Protein AF-A0A182X3I8-F1 (afdb_monomer_lite)

pLDDT: mean 73.26, std 18.37, range [34.41, 95.25]

Foldseek 3Di:
DPPPPVVVVVVVVVVVVVVVVVVVVVVPPPPDPDDDDDPDPPVPPVVVVVVVVVVVVVVVVVVVCVVDVPVPVVPPPPPPQDPVNVVVLVVVLVVVLVVQCVPVNPLAAADLVLLQVLLQQLLVDPPDDDPVVVLVVVLVVDDPVCSVRSVVSNVNSNPVSDNVSSVVNNVVRPNCPVVDDPPDD

Sequence (185 aa):
MKLLNVLPAAAYFFLFVLLSSSDFNERRTLVLAQEPLFELPVQLIGFPVIILSVRLANFAKKLAYSLNPKTYQSRSRRETLHPEELSRLAIDVAQAERKILHEFGPKACIEEEPCRIHAVNSARLDNYQPDWEDILKNYKSQTSGMKQWYLLSVFLGDYLRDVQFCKQLAKRLDCNRYQRPFLRD

Organism: Anopheles quadriannulatus (NCBI:txid34691)

Structure (mmCIF, N/CA/C/O backbone):
data_AF-A0A182X3I8-F1
#
_entry.id   AF-A0A182X3I8-F1
#
loop_
_atom_site.group_PDB
_atom_site.id
_atom_site.type_symbol
_atom_site.label_atom_id
_atom_site.label_alt_id
_atom_site.label_comp_id
_atom_site.label_asym_id
_atom_site.label_entity_id
_atom_site.label_seq_id
_atom_site.pdbx_PDB_ins_code
_atom_site.Cartn_x
_atom_site.Cartn_y
_atom_site.Cartn_z
_atom_site.occupancy
_atom_site.B_iso_or_equiv
_atom_site.auth_seq_id
_atom_site.auth_comp_id
_atom_site.auth_asym_id
_atom_site.auth_atom_id
_atom_site.pdbx_PDB_model_num
ATOM 1 N N . MET A 1 1 ? 43.942 48.082 -39.386 1.00 48.06 1 MET A N 1
ATOM 2 C CA . MET A 1 1 ? 43.031 47.248 -38.565 1.00 48.06 1 MET A CA 1
ATOM 3 C C . MET A 1 1 ? 41.649 47.112 -39.225 1.00 48.06 1 MET A C 1
ATOM 5 O O . MET A 1 1 ? 40.714 47.755 -38.775 1.00 48.06 1 MET A O 1
ATOM 9 N N . LYS A 1 2 ? 41.495 46.321 -40.303 1.00 48.91 2 LYS A N 1
ATOM 10 C CA . LYS A 1 2 ? 40.177 46.021 -40.927 1.00 48.91 2 LYS A CA 1
ATOM 11 C C . LYS A 1 2 ? 40.129 44.644 -41.629 1.00 48.91 2 LYS A C 1
ATOM 13 O O . LYS A 1 2 ? 39.432 44.485 -42.618 1.00 48.91 2 LYS A O 1
ATOM 18 N N . LEU A 1 3 ? 40.890 43.652 -41.155 1.00 49.91 3 LEU A N 1
ATOM 19 C CA . LEU A 1 3 ? 40.969 42.327 -41.806 1.00 49.91 3 LEU A CA 1
ATOM 20 C C . LEU A 1 3 ? 40.543 41.145 -40.919 1.00 49.91 3 LEU A C 1
ATOM 22 O O . LEU A 1 3 ? 40.365 40.054 -41.443 1.00 49.91 3 LEU A O 1
ATOM 26 N N . LEU A 1 4 ? 40.293 41.345 -39.617 1.00 51.78 4 LEU A N 1
ATOM 27 C CA . LEU A 1 4 ? 39.881 40.253 -38.715 1.00 51.78 4 LEU A CA 1
ATOM 28 C C . LEU A 1 4 ? 38.359 40.073 -38.540 1.00 51.78 4 LEU A C 1
ATOM 30 O O . LEU A 1 4 ? 37.941 39.036 -38.041 1.00 51.78 4 LEU A O 1
ATOM 34 N N . ASN A 1 5 ? 37.522 41.013 -38.998 1.00 53.03 5 ASN A N 1
ATOM 35 C CA . ASN A 1 5 ? 36.057 40.925 -38.835 1.00 53.03 5 ASN A CA 1
ATOM 36 C C . ASN A 1 5 ? 35.304 40.466 -40.099 1.00 53.03 5 ASN A C 1
ATOM 38 O O . ASN A 1 5 ? 34.085 40.329 -40.067 1.00 53.03 5 ASN A O 1
ATOM 42 N N . VAL A 1 6 ? 36.006 40.220 -41.211 1.00 55.66 6 VAL A N 1
ATOM 43 C CA . VAL A 1 6 ? 35.377 39.864 -42.500 1.00 55.66 6 VAL A CA 1
ATOM 44 C C . VAL A 1 6 ? 35.103 38.356 -42.610 1.00 55.66 6 VAL A C 1
ATOM 46 O O . VAL A 1 6 ? 34.124 37.957 -43.232 1.00 55.66 6 VAL A O 1
ATOM 49 N N . LEU A 1 7 ? 35.898 37.516 -41.937 1.00 54.88 7 LEU A N 1
ATOM 50 C CA . LEU A 1 7 ? 35.720 36.057 -41.891 1.00 54.88 7 LEU A CA 1
ATOM 51 C C . LEU A 1 7 ? 34.395 35.595 -41.251 1.00 54.88 7 LEU A C 1
ATOM 53 O O . LEU A 1 7 ? 33.698 34.798 -41.881 1.00 54.88 7 LEU A O 1
ATOM 57 N N . PRO A 1 8 ? 33.987 36.080 -40.059 1.00 59.91 8 PRO A N 1
ATOM 58 C CA . PRO A 1 8 ? 32.707 35.676 -39.483 1.00 59.91 8 PRO A CA 1
ATOM 59 C C . PRO A 1 8 ? 31.533 36.257 -40.275 1.00 59.91 8 PRO A C 1
ATOM 61 O O . PRO A 1 8 ? 30.554 35.557 -40.501 1.00 59.91 8 PRO A O 1
ATOM 64 N N . ALA A 1 9 ? 31.636 37.496 -40.766 1.00 60.00 9 ALA A N 1
ATOM 65 C CA . ALA A 1 9 ? 30.573 38.128 -41.545 1.00 60.00 9 ALA A CA 1
ATOM 66 C C . ALA A 1 9 ? 30.314 37.403 -42.876 1.00 60.00 9 ALA A C 1
ATOM 68 O O . ALA A 1 9 ? 29.160 37.186 -43.230 1.00 60.00 9 ALA A O 1
ATOM 69 N N . ALA A 1 10 ? 31.366 36.962 -43.575 1.00 63.31 10 ALA A N 1
ATOM 70 C CA . ALA A 1 10 ? 31.230 36.153 -44.783 1.00 63.31 10 ALA A CA 1
ATOM 71 C C . ALA A 1 10 ? 30.622 34.773 -44.483 1.00 63.31 10 ALA A C 1
ATOM 73 O O . ALA A 1 10 ? 29.763 34.319 -45.230 1.00 63.31 10 ALA A O 1
ATOM 74 N N . ALA A 1 11 ? 30.996 34.133 -43.369 1.00 66.50 11 ALA A N 1
ATOM 75 C CA . ALA A 1 11 ? 30.415 32.854 -42.955 1.00 66.50 11 ALA A CA 1
ATOM 76 C C . ALA A 1 11 ? 28.928 32.977 -42.578 1.00 66.50 11 ALA A C 1
ATOM 78 O O . ALA A 1 11 ? 28.126 32.137 -42.980 1.00 66.50 11 ALA A O 1
ATOM 79 N N . TYR A 1 12 ? 28.541 34.047 -41.876 1.00 71.00 12 TYR A N 1
ATOM 80 C CA . TYR A 1 12 ? 27.136 34.347 -41.594 1.00 71.00 12 TYR A CA 1
ATOM 81 C C . TYR A 1 12 ? 26.363 34.698 -42.863 1.00 71.00 12 TYR A C 1
ATOM 83 O O . TYR A 1 12 ? 25.229 34.261 -43.003 1.00 71.00 12 TYR A O 1
ATOM 91 N N . PHE A 1 13 ? 26.967 35.414 -43.814 1.00 70.56 13 PHE A N 1
ATOM 92 C CA . PHE A 1 13 ? 26.338 35.715 -45.101 1.00 70.56 13 PHE A CA 1
ATOM 93 C C . PHE A 1 13 ? 26.144 34.447 -45.944 1.00 70.56 13 PHE A C 1
ATOM 95 O O . PHE A 1 13 ? 25.077 34.251 -46.512 1.00 70.56 13 PHE A O 1
ATOM 102 N N . PHE A 1 14 ? 27.119 33.532 -45.954 1.00 67.00 14 PHE A N 1
ATOM 103 C CA . PHE A 1 14 ? 26.988 32.222 -46.597 1.00 67.00 14 PHE A CA 1
ATOM 104 C C . PHE A 1 14 ? 25.930 31.345 -45.920 1.00 67.00 14 PHE A C 1
ATOM 106 O O . PHE A 1 14 ? 25.116 30.748 -46.616 1.00 67.00 14 PHE A O 1
ATOM 113 N N . LEU A 1 15 ? 25.878 31.301 -44.585 1.00 67.19 15 LEU A N 1
ATOM 114 C CA . LEU A 1 15 ? 24.818 30.599 -43.852 1.00 67.19 15 LEU A CA 1
ATOM 115 C C . LEU A 1 15 ? 23.443 31.217 -44.108 1.00 67.19 15 LEU A C 1
ATOM 117 O O . LEU A 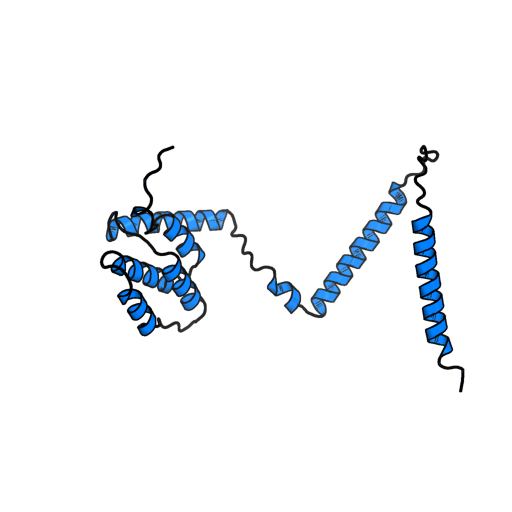1 15 ? 22.477 30.485 -44.282 1.00 67.19 15 LEU A O 1
ATOM 121 N N . PHE A 1 16 ? 23.351 32.544 -44.190 1.00 68.12 16 PHE A N 1
ATOM 122 C CA . PHE A 1 16 ? 22.103 33.240 -44.482 1.00 68.12 16 PHE A CA 1
ATOM 123 C C . PHE A 1 16 ? 21.652 33.005 -45.927 1.00 68.12 16 PHE A C 1
ATOM 125 O O . PHE A 1 16 ? 20.468 32.792 -46.153 1.00 68.12 16 PHE A O 1
ATOM 132 N N . VAL A 1 17 ? 22.568 32.958 -46.901 1.00 68.75 17 VAL A N 1
ATOM 133 C CA . VAL A 1 17 ? 22.282 32.601 -48.307 1.00 68.75 17 VAL A CA 1
ATOM 134 C C . VAL A 1 17 ? 21.893 31.123 -48.450 1.00 68.75 17 VAL A C 1
ATOM 136 O O . VAL A 1 17 ? 20.985 30.793 -49.212 1.00 68.75 17 VAL A O 1
ATOM 139 N N . LEU A 1 18 ? 22.515 30.220 -47.687 1.00 61.53 18 LEU A N 1
ATOM 140 C CA . LEU A 1 18 ? 22.146 28.800 -47.659 1.00 61.53 18 LEU A CA 1
ATOM 141 C C . LEU A 1 18 ? 20.783 28.569 -46.985 1.00 61.53 18 LEU A C 1
ATOM 143 O O . LEU A 1 18 ? 19.990 27.781 -47.487 1.00 61.53 18 LEU A O 1
ATOM 147 N N . LEU A 1 19 ? 20.469 29.302 -45.913 1.00 59.06 19 LEU A N 1
ATOM 148 C CA . LEU A 1 19 ? 19.167 29.232 -45.239 1.00 59.06 19 LEU A CA 1
ATOM 149 C C . LEU A 1 19 ? 18.048 29.897 -46.061 1.00 59.06 19 LEU A C 1
ATOM 151 O O . LEU A 1 19 ? 16.953 29.352 -46.175 1.00 59.06 19 LEU A O 1
ATOM 155 N N . SER A 1 20 ? 18.330 31.025 -46.719 1.00 56.94 20 SER A N 1
ATOM 156 C CA . SER A 1 20 ? 17.356 31.697 -47.593 1.00 56.94 20 SER A CA 1
ATOM 157 C C . SER A 1 20 ? 17.136 30.979 -48.928 1.00 56.94 20 SER A C 1
ATOM 159 O O . SER A 1 20 ? 16.057 31.104 -49.502 1.00 56.94 20 SER A O 1
ATOM 161 N N . SER A 1 21 ? 18.089 30.169 -49.407 1.00 55.81 21 SER A N 1
ATOM 162 C CA . SER A 1 21 ? 17.865 29.279 -50.558 1.00 55.81 21 SER A CA 1
ATOM 163 C C . SER A 1 21 ? 17.067 28.020 -50.200 1.00 55.81 21 SER A C 1
ATOM 165 O O . SER A 1 21 ? 16.281 27.569 -51.035 1.00 55.81 21 SER A O 1
ATOM 167 N N . SER A 1 22 ? 17.164 27.502 -48.966 1.00 54.84 22 SER A N 1
ATOM 168 C CA . SER A 1 22 ? 16.236 26.466 -48.481 1.00 54.84 22 SER A CA 1
ATOM 169 C C . SER A 1 22 ? 14.808 26.994 -48.305 1.00 54.84 22 SER A C 1
ATOM 171 O O . SER A 1 22 ? 13.873 26.344 -48.766 1.00 54.84 22 SER A O 1
ATOM 173 N N . ASP A 1 23 ? 14.633 28.207 -47.769 1.00 50.41 23 ASP A N 1
ATOM 174 C CA . ASP A 1 23 ? 13.311 28.847 -47.637 1.00 50.41 23 ASP A CA 1
ATOM 175 C C . ASP A 1 23 ? 12.692 29.226 -48.999 1.00 50.41 23 ASP A C 1
ATOM 177 O O . ASP A 1 23 ? 11.472 29.163 -49.189 1.00 50.41 23 ASP A O 1
ATOM 181 N N . PHE A 1 24 ? 13.516 29.585 -49.994 1.00 44.44 24 PHE A N 1
ATOM 182 C CA . PHE A 1 24 ? 13.035 29.868 -51.352 1.00 44.44 24 PHE A CA 1
ATOM 183 C C . PHE A 1 24 ? 12.577 28.601 -52.094 1.00 44.44 24 PHE A C 1
ATOM 185 O O . PHE A 1 24 ? 11.698 28.678 -52.955 1.00 44.44 24 PHE A O 1
ATOM 192 N N . ASN A 1 25 ? 13.129 27.435 -51.743 1.00 47.22 25 ASN A N 1
ATOM 193 C CA . ASN A 1 25 ? 12.665 26.150 -52.264 1.00 47.22 25 ASN A CA 1
ATOM 194 C C . ASN A 1 25 ? 11.334 25.723 -51.615 1.00 47.22 25 ASN A C 1
ATOM 196 O O . ASN A 1 25 ? 10.477 25.148 -52.282 1.00 47.22 25 ASN A O 1
ATOM 200 N N . GLU A 1 26 ? 11.114 26.075 -50.344 1.00 47.50 26 GLU A N 1
ATOM 201 C CA . GLU A 1 26 ? 9.889 25.732 -49.611 1.00 47.50 26 GLU A CA 1
ATOM 202 C C . GLU A 1 26 ? 8.682 26.595 -50.040 1.00 47.50 26 GLU A C 1
ATOM 204 O O . GLU A 1 26 ? 7.565 26.086 -50.146 1.00 47.50 26 GLU A O 1
ATOM 209 N N . ARG A 1 27 ? 8.892 27.862 -50.446 1.00 42.84 27 ARG A N 1
ATOM 210 C CA . ARG A 1 27 ? 7.827 28.732 -51.006 1.00 42.84 27 ARG A CA 1
ATOM 211 C C . ARG A 1 27 ? 7.426 28.456 -52.460 1.00 42.84 27 ARG A C 1
ATOM 213 O O . ARG A 1 27 ? 6.452 29.046 -52.925 1.00 42.84 27 ARG A O 1
ATOM 220 N N . ARG A 1 28 ? 8.115 27.564 -53.184 1.00 40.25 28 ARG A N 1
ATOM 221 C CA . ARG A 1 28 ? 7.672 27.069 -54.506 1.00 40.25 28 ARG A CA 1
ATOM 222 C C . ARG A 1 28 ? 6.807 25.811 -54.435 1.00 40.25 28 ARG A C 1
ATOM 224 O O . ARG A 1 28 ? 6.518 25.218 -55.468 1.00 40.25 28 ARG A O 1
ATOM 231 N N . THR A 1 29 ? 6.301 25.452 -53.261 1.00 43.59 29 THR A N 1
ATOM 232 C CA . THR A 1 29 ? 5.159 24.536 -53.148 1.00 43.59 29 THR A CA 1
ATOM 233 C C . THR A 1 29 ? 3.852 25.295 -53.404 1.00 43.59 29 THR A C 1
ATOM 235 O O . THR A 1 29 ? 2.940 25.344 -52.583 1.00 43.59 29 THR A O 1
ATOM 238 N N . LEU A 1 30 ? 3.748 25.919 -54.585 1.00 35.41 30 LEU A N 1
ATOM 239 C CA . LEU A 1 30 ? 2.431 26.179 -55.149 1.00 35.41 30 LEU A CA 1
ATOM 240 C C . LEU A 1 30 ? 1.765 24.818 -55.318 1.00 35.41 30 LEU A C 1
ATOM 242 O O . LEU A 1 30 ? 2.360 23.899 -55.880 1.00 35.41 30 LEU A O 1
ATOM 246 N N . VAL A 1 31 ? 0.546 24.709 -54.797 1.00 43.62 31 VAL A N 1
ATOM 247 C CA . VAL A 1 31 ? -0.384 23.610 -55.045 1.00 43.62 31 VAL A CA 1
ATOM 248 C C . VAL A 1 31 ? -0.588 23.520 -56.555 1.00 43.62 31 VAL A C 1
ATOM 250 O O . VAL A 1 31 ? -1.462 24.164 -57.126 1.00 43.62 31 VAL A O 1
ATOM 253 N N . LEU A 1 32 ? 0.277 22.767 -57.216 1.00 36.12 32 LEU A N 1
ATOM 254 C CA . LEU A 1 32 ? 0.116 22.348 -58.588 1.00 36.12 32 LEU A CA 1
ATOM 255 C C . LEU A 1 32 ? -0.215 20.871 -58.472 1.00 36.12 32 LEU A C 1
ATOM 257 O O . LEU A 1 32 ? 0.615 20.061 -58.060 1.00 36.12 32 LEU A O 1
ATOM 261 N N . ALA A 1 33 ? -1.480 20.556 -58.736 1.00 42.66 33 ALA A N 1
ATOM 262 C CA . ALA A 1 33 ? -1.914 19.205 -59.028 1.00 42.66 33 ALA A CA 1
ATOM 263 C C . ALA A 1 33 ? -1.093 18.726 -60.233 1.00 42.66 33 ALA A C 1
ATOM 265 O O . ALA A 1 33 ? -1.442 18.979 -61.382 1.00 42.66 33 ALA A O 1
ATOM 266 N N . GLN A 1 34 ? 0.072 18.149 -59.956 1.00 34.53 34 GLN A N 1
ATOM 267 C CA . GLN A 1 34 ? 0.974 17.629 -60.961 1.00 34.53 34 GLN A CA 1
ATOM 268 C C . GLN A 1 34 ? 0.600 16.164 -61.154 1.00 34.53 34 GLN A C 1
ATOM 270 O O . GLN A 1 34 ? 0.931 15.309 -60.332 1.00 34.53 34 GLN A O 1
ATOM 275 N N . GLU A 1 35 ? -0.136 15.890 -62.229 1.00 34.41 35 GLU A N 1
ATOM 276 C CA . GLU A 1 35 ? -0.253 14.542 -62.774 1.00 34.41 35 GLU A CA 1
ATOM 277 C C . GLU A 1 35 ? 1.158 13.938 -62.925 1.00 34.41 35 GLU A C 1
ATOM 279 O O . GLU A 1 35 ? 2.078 14.632 -63.381 1.00 34.41 35 GLU A O 1
ATOM 284 N N . PRO A 1 36 ? 1.375 12.677 -62.510 1.00 39.91 36 PRO A N 1
ATOM 285 C CA . PRO A 1 36 ? 2.706 12.093 -62.432 1.00 39.91 36 PRO A CA 1
ATOM 286 C C . PRO A 1 36 ? 3.205 11.687 -63.825 1.00 39.91 36 PRO A C 1
ATOM 288 O O . PRO A 1 36 ? 3.162 10.526 -64.219 1.00 39.91 36 PRO A O 1
ATOM 291 N N . LEU A 1 37 ? 3.728 12.655 -64.570 1.00 45.53 37 LEU A N 1
ATOM 292 C CA . LEU A 1 37 ? 4.651 12.437 -65.680 1.00 45.53 37 LEU A CA 1
ATOM 293 C C . LEU A 1 37 ? 6.042 12.277 -65.069 1.00 45.53 37 LEU A C 1
ATOM 295 O O . LEU A 1 37 ? 6.658 13.291 -64.789 1.00 45.53 37 LEU A O 1
ATOM 299 N N . PHE A 1 38 ? 6.470 11.051 -64.754 1.00 42.03 38 PHE A N 1
ATOM 300 C CA . PHE A 1 38 ? 7.865 10.558 -64.736 1.00 42.03 38 PHE A CA 1
ATOM 301 C C . PHE A 1 38 ? 7.971 9.305 -63.844 1.00 42.03 38 PHE A C 1
ATOM 303 O O . PHE A 1 38 ? 8.118 9.381 -62.625 1.00 42.03 38 PHE A O 1
ATOM 310 N N . GLU A 1 39 ? 7.948 8.132 -64.479 1.00 51.16 39 GLU A N 1
ATOM 311 C CA . GLU A 1 39 ? 8.388 6.850 -63.919 1.00 51.16 39 GLU A CA 1
ATOM 312 C C . GLU A 1 39 ? 9.921 6.826 -63.769 1.00 51.16 39 GLU A C 1
ATOM 314 O O . GLU A 1 39 ? 10.639 6.211 -64.556 1.00 51.16 39 GLU A O 1
ATOM 319 N N . LEU A 1 40 ? 10.450 7.489 -62.740 1.00 55.69 40 LEU A N 1
ATOM 320 C CA . LEU A 1 40 ? 11.773 7.169 -62.197 1.00 55.69 40 LEU A CA 1
ATOM 321 C C . LEU A 1 40 ? 11.603 6.770 -60.726 1.00 55.69 40 LEU A C 1
ATOM 323 O O . LEU A 1 40 ? 10.930 7.483 -59.979 1.00 55.69 40 LEU A O 1
ATOM 327 N N . PRO A 1 41 ? 12.174 5.639 -60.274 1.00 50.47 41 PRO A N 1
ATOM 328 C CA . PRO A 1 41 ? 11.815 5.051 -58.994 1.00 50.47 41 PRO A CA 1
ATOM 329 C C . PRO A 1 41 ? 12.371 5.896 -57.842 1.00 50.47 41 PRO A C 1
ATOM 331 O O . PRO A 1 41 ? 13.509 5.743 -57.401 1.00 50.47 41 PRO A O 1
ATOM 334 N N . VAL A 1 42 ? 11.509 6.746 -57.290 1.00 53.38 42 VAL A N 1
ATOM 335 C CA . VAL A 1 42 ? 11.675 7.534 -56.053 1.00 53.38 42 VAL A CA 1
ATOM 336 C C . VAL A 1 42 ? 12.052 6.697 -54.813 1.00 53.38 42 VAL A C 1
ATOM 338 O O . VAL A 1 42 ? 12.391 7.246 -53.767 1.00 53.38 42 VAL A O 1
ATOM 341 N N . GLN A 1 43 ? 12.083 5.367 -54.923 1.00 50.94 43 GLN A N 1
ATOM 342 C CA . GLN A 1 43 ? 12.581 4.454 -53.891 1.00 50.94 43 GLN A CA 1
ATOM 343 C C . GLN A 1 43 ? 14.116 4.407 -53.772 1.00 50.94 43 GLN A C 1
ATOM 345 O O . GLN A 1 43 ? 14.616 4.049 -52.706 1.00 50.94 43 GLN A O 1
ATOM 350 N N . LEU A 1 44 ? 14.880 4.780 -54.808 1.00 59.31 44 LEU A N 1
ATOM 351 C CA . LEU A 1 44 ? 16.335 4.554 -54.816 1.00 59.31 44 LEU A CA 1
ATOM 352 C C . LEU A 1 44 ? 17.140 5.603 -54.025 1.00 59.31 44 LEU A C 1
ATOM 354 O O . LEU A 1 44 ? 18.214 5.297 -53.515 1.00 59.31 44 LEU A O 1
ATOM 358 N N . ILE A 1 45 ? 16.617 6.826 -53.888 1.00 59.81 45 ILE A N 1
ATOM 359 C CA . ILE A 1 45 ? 17.298 7.944 -53.201 1.00 59.81 45 ILE A CA 1
ATOM 360 C C . ILE A 1 45 ? 16.680 8.232 -51.823 1.00 59.81 45 ILE A C 1
ATOM 362 O O . ILE A 1 45 ? 17.380 8.678 -50.915 1.00 59.81 45 ILE A O 1
ATOM 366 N N . GLY A 1 46 ? 15.401 7.903 -51.608 1.00 65.50 46 GLY A N 1
ATOM 367 C CA . GLY A 1 46 ? 14.752 8.081 -50.305 1.00 65.50 46 GLY A CA 1
ATOM 368 C C . GLY A 1 46 ? 15.354 7.189 -49.215 1.00 65.50 46 GLY A C 1
ATOM 369 O O . GLY A 1 46 ? 15.643 7.652 -48.112 1.00 65.50 46 GLY A O 1
ATOM 370 N N . PHE A 1 47 ? 15.616 5.917 -49.530 1.00 70.31 47 PHE A N 1
ATOM 371 C CA . PHE A 1 47 ? 16.114 4.946 -48.552 1.00 70.31 47 PHE A CA 1
ATOM 372 C C . PHE A 1 47 ? 17.529 5.279 -48.028 1.00 70.31 47 PHE A C 1
ATOM 374 O O . PHE A 1 47 ? 17.717 5.290 -46.808 1.00 70.31 47 PHE A O 1
ATOM 381 N N . PRO A 1 48 ? 18.512 5.652 -48.876 1.00 74.81 48 PRO A N 1
ATOM 382 C CA . PRO A 1 48 ? 19.827 6.095 -48.407 1.00 74.81 48 PRO A CA 1
ATOM 383 C C . PRO A 1 48 ? 19.776 7.353 -47.530 1.00 74.81 48 PRO A C 1
ATOM 385 O O . PRO A 1 48 ? 20.465 7.415 -46.511 1.00 74.81 48 PRO A O 1
ATOM 388 N N . VAL A 1 49 ? 18.937 8.334 -47.880 1.00 76.94 49 VAL A N 1
ATOM 389 C CA . VAL A 1 49 ? 18.805 9.594 -47.127 1.00 76.94 49 VAL A CA 1
ATOM 390 C C . VAL A 1 49 ? 18.168 9.362 -45.756 1.00 76.94 49 VAL A C 1
ATOM 392 O O . VAL A 1 49 ? 18.638 9.909 -44.753 1.00 76.94 49 VAL A O 1
ATOM 395 N N . ILE A 1 50 ? 17.150 8.500 -45.678 1.00 79.62 50 ILE A N 1
ATOM 396 C CA . ILE A 1 50 ? 16.524 8.114 -44.409 1.00 79.62 50 ILE A CA 1
ATOM 397 C C . ILE A 1 50 ? 17.527 7.343 -43.539 1.00 79.62 50 ILE A C 1
ATOM 399 O O . ILE A 1 50 ? 17.683 7.668 -42.363 1.00 79.62 50 ILE A O 1
ATOM 403 N N . ILE A 1 51 ? 18.268 6.378 -44.100 1.00 78.69 51 ILE A N 1
ATOM 404 C CA . ILE A 1 51 ? 19.292 5.622 -43.356 1.00 78.69 51 ILE A CA 1
ATOM 405 C C . ILE A 1 51 ? 20.373 6.553 -42.801 1.00 78.69 51 ILE A C 1
ATOM 407 O O . ILE A 1 51 ? 20.752 6.423 -41.633 1.00 78.69 51 ILE A O 1
ATOM 411 N N . LEU A 1 52 ? 20.872 7.489 -43.614 1.00 78.00 52 LEU A N 1
ATOM 412 C CA . LEU A 1 52 ? 21.909 8.433 -43.200 1.00 78.00 52 LEU A CA 1
ATOM 413 C C . LEU A 1 52 ? 21.406 9.333 -42.062 1.00 78.00 52 LEU A C 1
ATOM 415 O O . LEU A 1 52 ? 22.081 9.474 -41.040 1.00 78.00 52 LEU A O 1
ATOM 419 N N . SER A 1 53 ? 20.182 9.847 -42.195 1.00 79.00 53 SER A N 1
ATOM 420 C CA . SER A 1 53 ? 19.510 10.659 -41.174 1.00 79.00 53 SER A CA 1
ATOM 421 C C . SER A 1 53 ? 19.317 9.893 -39.861 1.00 79.00 53 SER A C 1
ATOM 423 O O . SER A 1 53 ? 19.665 10.388 -38.788 1.00 79.00 53 SER A O 1
ATOM 425 N N . VAL A 1 54 ? 18.835 8.648 -39.924 1.00 82.19 54 VAL A N 1
ATOM 426 C CA . VAL A 1 54 ? 18.630 7.796 -38.741 1.00 82.19 54 VAL A CA 1
ATOM 427 C C . VAL A 1 54 ? 19.961 7.464 -38.057 1.00 82.19 54 VAL A C 1
ATOM 429 O O . VAL A 1 54 ? 20.040 7.469 -36.825 1.00 82.19 54 VAL A O 1
ATOM 432 N N . ARG A 1 55 ? 21.035 7.220 -38.820 1.00 80.62 55 ARG A N 1
ATOM 433 C CA . ARG A 1 55 ? 22.376 6.964 -38.263 1.00 80.62 55 ARG A CA 1
ATOM 434 C C . ARG A 1 55 ? 22.954 8.189 -37.559 1.00 80.62 55 ARG A C 1
ATOM 436 O O . ARG A 1 55 ? 23.468 8.043 -36.451 1.00 80.62 55 ARG A O 1
ATOM 443 N N . LEU A 1 56 ? 22.819 9.376 -38.147 1.00 80.50 56 LEU A N 1
ATOM 444 C CA . LEU A 1 56 ? 23.258 10.632 -37.532 1.00 80.50 56 LEU A CA 1
ATOM 445 C C . LEU A 1 56 ? 22.464 10.949 -36.256 1.00 80.50 56 LEU A C 1
ATOM 447 O O . LEU A 1 56 ? 23.060 11.276 -35.231 1.00 80.50 56 LEU A O 1
ATOM 451 N N . ALA A 1 57 ? 21.142 10.754 -36.265 1.00 82.88 57 ALA A N 1
ATOM 452 C CA . ALA A 1 57 ? 20.307 10.933 -35.076 1.00 82.88 57 ALA A CA 1
ATOM 453 C C . ALA A 1 57 ? 20.672 9.949 -33.948 1.00 82.88 57 ALA A C 1
ATOM 455 O O . ALA A 1 57 ? 20.705 10.319 -32.773 1.00 82.88 57 ALA A O 1
ATOM 456 N N . ASN A 1 58 ? 20.990 8.696 -34.287 1.00 80.62 58 ASN A N 1
ATOM 457 C CA . ASN A 1 58 ? 21.444 7.701 -33.313 1.00 80.62 58 ASN A CA 1
ATOM 458 C C . ASN A 1 58 ? 22.845 8.009 -32.768 1.00 80.62 58 ASN A C 1
ATOM 460 O O . ASN A 1 58 ? 23.099 7.784 -31.584 1.00 80.62 58 ASN A O 1
ATOM 464 N N . PHE A 1 59 ? 23.739 8.554 -33.592 1.00 84.56 59 PHE A N 1
ATOM 465 C CA . PHE A 1 59 ? 25.048 9.029 -33.150 1.00 84.56 59 PHE A CA 1
ATOM 466 C C . PHE A 1 59 ? 24.919 10.216 -32.187 1.00 84.56 59 PHE A C 1
ATOM 468 O O . PHE A 1 59 ? 25.505 10.188 -31.108 1.00 84.56 59 PHE A O 1
ATOM 475 N N . ALA A 1 60 ? 24.080 11.203 -32.514 1.00 81.00 60 ALA A N 1
ATOM 476 C CA . ALA A 1 60 ? 23.813 12.349 -31.647 1.00 81.00 60 ALA A CA 1
ATOM 477 C C . ALA A 1 60 ? 23.207 11.925 -30.302 1.00 81.00 60 ALA A C 1
ATOM 479 O O . ALA A 1 60 ? 23.619 12.424 -29.258 1.00 81.00 60 ALA A O 1
ATOM 480 N N . LYS A 1 61 ? 22.295 10.941 -30.304 1.00 73.69 61 LYS A N 1
ATOM 481 C CA . LYS A 1 61 ? 21.795 10.328 -29.066 1.00 73.69 61 LYS A CA 1
ATOM 482 C C . LYS A 1 61 ? 22.932 9.718 -28.251 1.00 73.69 61 LYS A C 1
ATOM 484 O O . LYS A 1 61 ? 23.050 10.031 -27.074 1.00 73.69 61 LYS A O 1
ATOM 489 N N . LYS A 1 62 ? 23.791 8.889 -28.856 1.00 76.44 62 LYS A N 1
ATOM 490 C CA . LYS A 1 62 ? 24.938 8.267 -28.162 1.00 76.44 62 LYS A CA 1
ATOM 491 C C . LYS A 1 62 ? 25.918 9.300 -27.599 1.00 76.44 62 LYS A C 1
ATOM 493 O O . LYS A 1 62 ? 26.406 9.120 -26.489 1.00 76.44 62 LYS A O 1
ATOM 498 N N . LEU A 1 63 ? 26.139 10.395 -28.318 1.00 79.50 63 LEU A N 1
ATOM 499 C CA . LEU A 1 63 ? 26.977 11.504 -27.873 1.00 79.50 63 LEU A CA 1
ATOM 500 C C . LEU A 1 63 ? 26.334 12.276 -26.709 1.00 79.50 63 LEU A C 1
ATOM 502 O O . LEU A 1 63 ? 26.996 12.574 -25.716 1.00 79.50 63 LEU A O 1
ATOM 506 N N . ALA A 1 64 ? 25.027 12.527 -26.769 1.00 69.56 64 ALA A N 1
ATOM 507 C CA . ALA A 1 64 ? 24.283 13.117 -25.660 1.00 69.56 64 ALA A CA 1
ATOM 508 C C . ALA A 1 64 ? 24.305 12.214 -24.411 1.00 69.56 64 ALA A C 1
ATOM 510 O O . ALA A 1 64 ? 24.523 12.708 -23.304 1.00 69.56 64 ALA A O 1
ATOM 511 N N . TYR A 1 65 ? 24.177 10.893 -24.587 1.00 67.69 65 TYR A N 1
ATOM 512 C CA . TYR A 1 65 ? 24.320 9.915 -23.504 1.00 67.69 65 TYR A CA 1
ATOM 513 C C . TYR A 1 65 ? 25.720 9.932 -22.874 1.00 67.69 65 TYR A C 1
ATOM 515 O O . TYR A 1 65 ? 25.824 9.766 -21.660 1.00 67.69 65 TYR A O 1
ATOM 523 N N . SER A 1 66 ? 26.783 10.163 -23.656 1.00 68.31 66 SER A N 1
ATOM 524 C CA . SER A 1 66 ? 28.146 10.267 -23.114 1.00 68.31 66 SER A CA 1
ATOM 525 C C . SER A 1 66 ? 28.432 11.592 -22.405 1.00 68.31 66 SER A C 1
ATOM 527 O O . SER A 1 66 ? 29.222 11.612 -21.468 1.00 68.31 66 SER A O 1
ATOM 529 N N . LEU A 1 67 ? 27.800 12.693 -22.826 1.00 69.56 67 LEU A N 1
ATOM 530 C CA . LEU A 1 67 ? 28.063 14.022 -22.262 1.00 69.56 67 LEU A CA 1
ATOM 531 C C . LEU A 1 67 ? 27.273 14.299 -20.975 1.00 69.56 67 LEU A C 1
ATOM 533 O O . LEU A 1 67 ? 27.747 15.058 -20.132 1.00 69.56 67 LEU A O 1
ATOM 537 N N . ASN A 1 68 ? 26.097 13.688 -20.785 1.00 60.19 68 ASN A N 1
ATOM 538 C CA . ASN A 1 68 ? 25.388 13.742 -19.504 1.00 60.19 68 ASN A CA 1
ATOM 539 C C . ASN A 1 68 ? 24.496 12.503 -19.272 1.00 60.19 68 ASN A C 1
ATOM 541 O O . ASN A 1 68 ? 23.298 12.524 -19.574 1.00 60.19 68 ASN A O 1
ATOM 545 N N . PRO A 1 69 ? 25.036 11.419 -18.685 1.00 62.75 69 PRO A N 1
ATOM 546 C CA . PRO A 1 69 ? 24.273 10.191 -18.447 1.00 62.75 69 PRO A CA 1
ATOM 547 C C . PRO A 1 69 ? 23.138 10.375 -17.423 1.00 62.75 69 PRO A C 1
ATOM 549 O O . PRO A 1 69 ? 22.196 9.581 -17.389 1.00 62.75 69 PRO A O 1
ATOM 552 N N . LYS A 1 70 ? 23.185 11.435 -16.600 1.00 56.81 70 LYS A N 1
ATOM 553 C CA . LYS A 1 70 ? 22.199 11.683 -15.536 1.00 56.81 70 LYS A CA 1
ATOM 554 C C . LYS A 1 70 ? 20.858 12.207 -16.061 1.00 56.81 70 LYS A C 1
ATOM 556 O O . LYS A 1 70 ? 19.842 12.022 -15.399 1.00 56.81 70 LYS A O 1
ATOM 561 N N . THR A 1 71 ? 20.815 12.812 -17.251 1.00 57.81 71 THR A N 1
ATOM 562 C CA . THR A 1 71 ? 19.585 13.420 -17.797 1.00 57.81 71 THR A CA 1
ATOM 563 C C . THR A 1 71 ? 18.585 12.387 -18.334 1.00 57.81 71 THR A C 1
ATOM 565 O O . THR A 1 71 ? 17.410 12.707 -18.490 1.00 57.81 71 THR A O 1
ATOM 568 N N . TYR A 1 72 ? 19.010 11.141 -18.582 1.00 47.78 72 TYR A N 1
ATOM 569 C CA . TYR A 1 72 ? 18.129 10.082 -19.100 1.00 47.78 72 TYR A CA 1
ATOM 570 C C . TYR A 1 72 ? 17.760 9.005 -18.074 1.00 47.78 72 TYR A C 1
ATOM 572 O O . TYR A 1 72 ? 16.771 8.300 -18.261 1.00 47.78 72 TYR A O 1
ATOM 580 N N . GLN A 1 73 ? 18.495 8.901 -16.963 1.00 54.44 73 GLN A N 1
ATOM 581 C CA . GLN A 1 73 ? 18.126 7.987 -15.875 1.00 54.44 73 GLN A CA 1
ATOM 582 C C . GLN A 1 73 ? 16.849 8.426 -15.142 1.00 54.44 73 GLN A C 1
ATOM 584 O O . GLN A 1 73 ? 16.144 7.591 -14.584 1.00 54.44 73 GLN A O 1
ATOM 589 N N . SER A 1 74 ? 16.504 9.717 -15.159 1.00 51.50 74 SER A N 1
ATOM 590 C CA . SER A 1 74 ? 15.394 10.234 -14.347 1.00 51.50 74 SER A CA 1
ATOM 591 C C . SER A 1 74 ? 13.996 9.918 -14.893 1.00 51.50 74 SER A C 1
ATOM 593 O O . SER A 1 74 ? 13.022 10.070 -14.157 1.00 51.50 74 SER A O 1
ATOM 595 N N . ARG A 1 75 ? 13.858 9.461 -16.150 1.00 52.94 75 ARG A N 1
ATOM 596 C CA . ARG A 1 75 ? 12.538 9.262 -16.784 1.00 52.94 75 ARG A CA 1
ATOM 597 C C . ARG A 1 75 ? 12.076 7.805 -16.903 1.00 52.94 75 ARG A C 1
ATOM 599 O O . ARG A 1 75 ? 10.918 7.593 -17.248 1.00 52.94 75 ARG A O 1
ATOM 606 N N . SER A 1 76 ? 12.908 6.808 -16.580 1.00 50.12 76 SER A N 1
ATOM 607 C CA . SER A 1 76 ? 12.540 5.382 -16.700 1.00 50.12 76 SER A CA 1
ATOM 608 C C . SER A 1 76 ? 12.102 4.724 -15.386 1.00 50.12 76 SER A C 1
ATOM 610 O O . SER A 1 76 ? 12.283 3.523 -15.213 1.00 50.12 76 SER A O 1
ATOM 612 N N . ARG A 1 77 ? 11.492 5.469 -14.456 1.00 48.16 77 ARG A N 1
ATOM 613 C CA . ARG A 1 77 ? 10.827 4.869 -13.285 1.00 48.16 77 ARG A CA 1
ATOM 614 C C . ARG A 1 77 ? 9.309 4.803 -13.465 1.00 48.16 77 ARG A C 1
ATOM 616 O O . ARG A 1 77 ? 8.540 5.212 -12.604 1.00 48.16 77 ARG A O 1
ATOM 623 N N . ARG A 1 78 ? 8.867 4.304 -14.619 1.00 53.88 78 ARG A N 1
ATOM 624 C CA . ARG A 1 78 ? 7.622 3.533 -14.689 1.00 53.88 78 ARG A CA 1
ATOM 625 C C . ARG A 1 78 ? 8.054 2.087 -14.794 1.00 53.88 78 ARG A C 1
ATOM 627 O O . ARG A 1 78 ? 8.360 1.604 -15.875 1.00 53.88 78 ARG A O 1
ATOM 634 N N . GLU A 1 79 ? 8.156 1.465 -13.635 1.00 51.41 79 GLU A N 1
ATOM 635 C CA . GLU A 1 79 ? 8.368 0.036 -13.471 1.00 51.41 79 GLU A CA 1
ATOM 636 C C . GLU A 1 79 ? 7.128 -0.652 -14.052 1.00 51.41 79 GLU A C 1
ATOM 638 O O . GLU A 1 79 ? 6.077 -0.747 -13.418 1.00 51.41 79 GLU A O 1
ATOM 643 N N . THR A 1 80 ? 7.183 -0.989 -15.339 1.00 51.09 80 THR A N 1
ATOM 644 C CA . THR A 1 80 ? 6.200 -1.865 -15.967 1.00 51.09 80 THR A CA 1
ATOM 645 C C . THR A 1 80 ? 6.474 -3.258 -15.425 1.00 51.09 80 THR A C 1
ATOM 647 O O . THR A 1 80 ? 7.268 -3.990 -16.008 1.00 51.09 80 THR A O 1
ATOM 650 N N . LEU A 1 81 ? 5.877 -3.573 -14.273 1.00 58.50 81 LEU A N 1
ATOM 651 C CA . LEU A 1 81 ? 5.874 -4.917 -13.697 1.00 58.50 81 LEU A CA 1
ATOM 652 C C . LEU A 1 81 ? 5.547 -5.919 -14.805 1.00 58.50 81 LEU A C 1
ATOM 654 O O . LEU A 1 81 ? 4.534 -5.766 -15.501 1.00 58.50 81 LEU A O 1
ATOM 658 N N . HIS A 1 82 ? 6.410 -6.915 -14.995 1.00 60.44 82 HIS A N 1
ATOM 659 C CA . HIS A 1 82 ? 6.147 -7.954 -15.981 1.00 60.44 82 HIS A CA 1
ATOM 660 C C . HIS A 1 82 ? 4.829 -8.672 -15.620 1.00 60.44 82 HIS A C 1
ATOM 662 O O . HIS A 1 82 ? 4.536 -8.851 -14.435 1.00 60.44 82 HIS A O 1
ATOM 668 N N . PRO A 1 83 ? 4.013 -9.117 -16.597 1.00 60.34 83 PRO A N 1
ATOM 669 C CA . PRO A 1 83 ? 2.733 -9.788 -16.324 1.00 60.34 83 PRO A CA 1
ATOM 670 C C . PRO A 1 83 ? 2.843 -10.995 -15.372 1.00 60.34 83 PRO A C 1
ATOM 672 O O . PRO A 1 83 ? 1.909 -11.301 -14.626 1.00 60.34 83 PRO A O 1
ATOM 675 N N . GLU A 1 84 ? 4.002 -11.657 -15.365 1.00 59.50 84 GLU A N 1
ATOM 676 C CA . GLU A 1 84 ? 4.325 -12.760 -14.456 1.00 59.50 84 GLU A CA 1
ATOM 677 C C . GLU A 1 84 ? 4.573 -12.293 -13.015 1.00 59.50 84 GLU A C 1
ATOM 679 O O . GLU A 1 84 ? 4.094 -12.928 -12.077 1.00 59.50 84 GLU A O 1
ATOM 684 N N . GLU A 1 85 ? 5.256 -11.162 -12.821 1.00 60.31 85 GLU A N 1
ATOM 685 C CA . GLU A 1 85 ? 5.456 -10.553 -11.500 1.00 60.31 85 GLU A CA 1
ATOM 686 C C . GLU A 1 85 ? 4.135 -10.037 -10.937 1.00 60.31 85 GLU A C 1
ATOM 688 O O . GLU A 1 85 ? 3.833 -10.264 -9.769 1.00 60.31 85 GLU A O 1
ATOM 693 N N . LEU A 1 86 ? 3.290 -9.437 -11.782 1.00 60.56 86 LEU A N 1
ATOM 694 C CA . LEU A 1 86 ? 1.946 -9.024 -11.388 1.00 60.56 86 LEU A CA 1
ATOM 695 C C . LEU A 1 86 ? 1.082 -10.223 -10.967 1.00 60.56 86 LEU A C 1
ATOM 697 O O . LEU A 1 86 ? 0.346 -10.126 -9.988 1.00 60.56 86 LEU A O 1
ATOM 701 N N . SER A 1 87 ? 1.188 -11.359 -11.666 1.00 57.81 87 SER A N 1
ATOM 702 C CA . SER A 1 87 ? 0.481 -12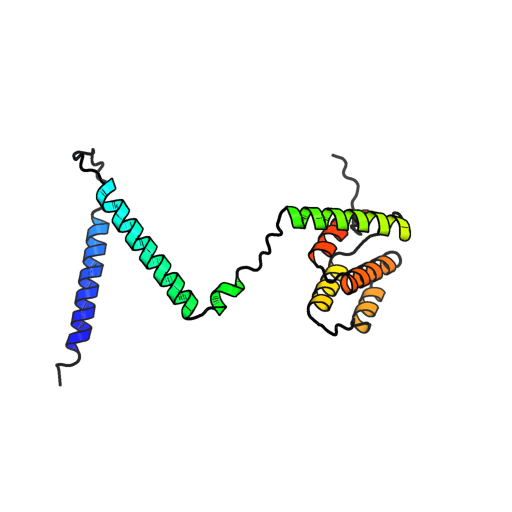.592 -11.289 1.00 57.81 87 SER A CA 1
ATOM 703 C C . SER A 1 87 ? 1.002 -13.183 -9.981 1.00 57.81 87 SER A C 1
ATOM 705 O O . SER A 1 87 ? 0.202 -13.588 -9.142 1.00 57.81 87 SER A O 1
ATOM 707 N N . ARG A 1 88 ? 2.324 -13.200 -9.764 1.00 59.03 88 ARG A N 1
ATOM 708 C CA . ARG A 1 88 ? 2.925 -13.668 -8.503 1.00 59.03 88 ARG A CA 1
ATOM 709 C C . ARG A 1 88 ? 2.535 -12.776 -7.322 1.00 59.03 88 ARG A C 1
ATOM 711 O O . ARG A 1 88 ? 2.084 -13.302 -6.308 1.00 59.03 88 ARG A O 1
ATOM 718 N N . LEU A 1 89 ? 2.600 -11.453 -7.486 1.00 62.06 89 LEU A N 1
ATOM 719 C CA . LEU A 1 89 ? 2.116 -10.487 -6.494 1.00 62.06 89 LEU A CA 1
ATOM 720 C C . LEU A 1 89 ? 0.615 -10.665 -6.228 1.00 62.06 89 LEU A C 1
ATOM 722 O O . LEU A 1 89 ? 0.188 -10.653 -5.080 1.00 62.06 89 LEU A O 1
ATOM 726 N N . ALA A 1 90 ? -0.200 -10.908 -7.258 1.00 58.94 90 ALA A N 1
ATOM 727 C CA . ALA A 1 90 ? -1.635 -11.131 -7.086 1.00 58.94 90 ALA A CA 1
ATOM 728 C C . ALA A 1 90 ? -1.966 -12.433 -6.332 1.00 58.94 90 ALA A C 1
ATOM 730 O O . ALA A 1 90 ? -2.968 -12.471 -5.608 1.00 58.94 90 ALA A O 1
ATOM 731 N N . ILE A 1 91 ? -1.151 -13.482 -6.499 1.00 59.78 91 ILE A N 1
ATOM 732 C CA . ILE A 1 91 ? -1.262 -14.741 -5.747 1.00 59.78 91 ILE A CA 1
ATOM 733 C C . ILE A 1 91 ? -0.910 -14.502 -4.272 1.00 59.78 91 ILE A C 1
ATOM 735 O O . ILE A 1 91 ? -1.654 -14.955 -3.399 1.00 59.78 91 ILE A O 1
ATOM 739 N N . ASP A 1 92 ? 0.143 -13.731 -3.995 1.00 81.06 92 ASP A N 1
ATOM 740 C CA . ASP A 1 92 ? 0.558 -13.385 -2.630 1.00 81.06 92 ASP A CA 1
ATOM 741 C C . ASP A 1 92 ? -0.482 -12.491 -1.923 1.00 81.06 92 ASP A C 1
ATOM 743 O O . ASP A 1 92 ? -0.956 -12.796 -0.827 1.00 81.06 92 ASP A O 1
ATOM 747 N N . VAL A 1 93 ? -0.991 -11.461 -2.609 1.00 89.06 93 VAL A N 1
ATOM 748 C CA . VAL A 1 93 ? -2.028 -10.558 -2.073 1.00 89.06 93 VAL A CA 1
ATOM 749 C C . VAL A 1 93 ? -3.330 -11.305 -1.761 1.00 89.06 93 VAL A C 1
ATOM 751 O O . VAL A 1 93 ? -3.963 -11.042 -0.739 1.00 89.06 93 VAL A O 1
ATOM 754 N N . ALA A 1 94 ? -3.744 -12.257 -2.606 1.00 88.75 94 ALA A N 1
ATOM 755 C CA . ALA A 1 94 ? -4.939 -13.067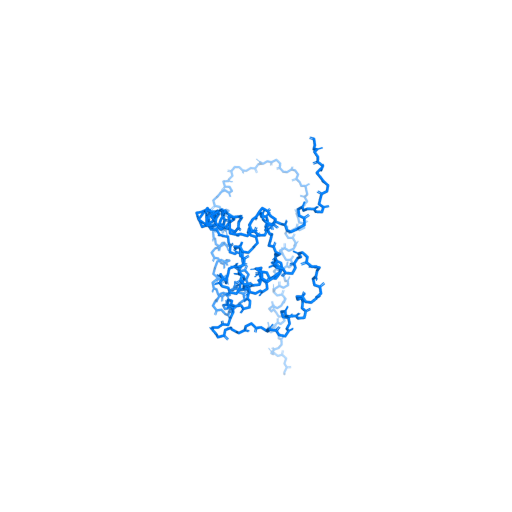 -2.351 1.00 88.75 94 ALA A CA 1
ATOM 756 C C . ALA A 1 94 ? -4.774 -13.988 -1.131 1.00 88.75 94 ALA A C 1
ATOM 758 O O . ALA A 1 94 ? -5.735 -14.237 -0.399 1.00 88.75 94 ALA A O 1
ATOM 759 N N . GLN A 1 95 ? -3.568 -14.510 -0.907 1.00 90.62 95 GLN A N 1
ATOM 760 C CA . GLN A 1 95 ? -3.270 -15.314 0.272 1.00 90.62 95 GLN A CA 1
ATOM 761 C C . GLN A 1 95 ? -3.248 -14.452 1.538 1.00 90.62 95 GLN A C 1
ATOM 763 O O . GLN A 1 95 ? -3.807 -14.860 2.560 1.00 90.62 95 GLN A O 1
ATOM 768 N N . ALA A 1 96 ? -2.650 -13.263 1.465 1.00 89.88 96 ALA A N 1
ATOM 769 C CA . ALA A 1 96 ? -2.622 -12.305 2.561 1.00 89.88 96 ALA A CA 1
ATOM 770 C C . ALA A 1 96 ? -4.034 -11.871 2.968 1.00 89.88 96 ALA A C 1
ATOM 772 O O . ALA A 1 96 ? -4.367 -11.928 4.146 1.00 89.88 96 ALA A O 1
ATOM 773 N N . GLU A 1 97 ? -4.895 -11.547 2.001 1.00 92.06 97 GLU A N 1
ATOM 774 C CA . GLU A 1 97 ? -6.310 -11.237 2.234 1.00 92.06 97 GLU A CA 1
ATOM 775 C C . GLU A 1 97 ? -7.010 -12.347 3.032 1.00 92.06 97 GLU A C 1
ATOM 777 O O . GLU A 1 97 ? -7.621 -12.081 4.066 1.00 92.06 97 GLU A O 1
ATOM 782 N N . ARG A 1 98 ? -6.875 -13.606 2.595 1.00 92.62 98 ARG A N 1
ATOM 783 C CA . ARG A 1 98 ? -7.489 -14.755 3.280 1.00 92.62 98 ARG A CA 1
ATOM 784 C C . ARG A 1 98 ? -6.979 -14.913 4.708 1.00 92.62 98 ARG A C 1
ATOM 786 O O . ARG A 1 98 ? -7.781 -15.160 5.601 1.00 92.62 98 ARG A O 1
ATOM 793 N N . LYS A 1 99 ? -5.668 -14.766 4.928 1.00 92.06 99 LYS A N 1
ATOM 794 C CA . LYS A 1 99 ? -5.070 -14.851 6.269 1.00 92.06 99 LYS A CA 1
ATOM 795 C C . LYS A 1 99 ? -5.544 -13.715 7.170 1.00 92.06 99 LYS A C 1
ATOM 797 O O . LYS A 1 99 ? -5.914 -13.962 8.308 1.00 92.06 99 LYS A O 1
ATOM 802 N N . ILE A 1 100 ? -5.589 -12.488 6.662 1.00 92.12 100 ILE A N 1
ATOM 803 C CA . ILE A 1 100 ? -6.025 -11.322 7.436 1.00 92.12 100 ILE A CA 1
ATOM 804 C C . ILE A 1 100 ? -7.492 -11.472 7.843 1.00 92.12 100 ILE A C 1
ATOM 806 O O . ILE A 1 100 ? -7.828 -11.259 9.003 1.00 92.12 100 ILE A O 1
ATOM 810 N N . LEU A 1 101 ? -8.357 -11.907 6.926 1.00 93.06 101 LEU A N 1
ATOM 811 C CA . LEU A 1 101 ? -9.765 -12.162 7.236 1.00 93.06 101 LEU A CA 1
ATOM 812 C C . LEU A 1 101 ? -9.958 -13.350 8.191 1.00 93.06 101 LEU A C 1
ATOM 814 O O . LEU A 1 101 ? -10.902 -13.340 8.977 1.00 93.06 101 LEU A O 1
ATOM 818 N N . HIS A 1 102 ? -9.081 -14.356 8.134 1.00 94.94 102 HIS A N 1
ATOM 819 C CA . HIS A 1 102 ? -9.095 -15.495 9.052 1.00 94.94 102 HIS A CA 1
ATOM 820 C C . HIS A 1 102 ? -8.721 -15.085 10.484 1.00 94.94 102 HIS A C 1
ATOM 822 O O . HIS A 1 102 ? -9.439 -15.431 11.416 1.00 94.94 102 HIS A O 1
ATOM 828 N N . GLU A 1 103 ? -7.640 -14.319 10.657 1.00 93.12 103 GLU A N 1
ATOM 829 C CA . GLU A 1 103 ? -7.134 -13.928 11.981 1.00 93.12 103 GLU A CA 1
ATOM 830 C C . GLU A 1 103 ? -7.918 -12.760 12.601 1.00 93.12 103 GLU A C 1
ATOM 832 O O . GLU A 1 103 ? -8.256 -12.781 13.782 1.00 93.12 103 GLU A O 1
ATOM 837 N N . PHE A 1 104 ? -8.225 -11.727 11.809 1.00 90.44 104 PHE A N 1
ATOM 838 C CA . PHE A 1 104 ? -8.840 -10.485 12.295 1.00 90.44 104 PHE A CA 1
ATOM 839 C C . PHE A 1 104 ? -10.353 -10.402 12.035 1.00 90.44 104 PHE A C 1
ATOM 841 O O . PHE A 1 104 ? -11.026 -9.476 12.496 1.00 90.44 104 PHE A O 1
ATOM 848 N N . GLY A 1 105 ? -10.907 -11.373 11.310 1.00 89.75 105 GLY A N 1
ATOM 849 C CA . GLY A 1 105 ? -12.332 -11.482 11.028 1.00 89.75 105 GLY A CA 1
ATOM 850 C C . GLY A 1 105 ? -12.809 -10.694 9.799 1.00 89.75 105 GLY A C 1
ATOM 851 O O . GLY A 1 105 ? -12.050 -9.987 9.134 1.00 89.75 105 GLY A O 1
ATOM 852 N N . PRO A 1 106 ? -14.119 -10.765 9.493 1.00 87.56 106 PRO A N 1
ATOM 853 C CA . PRO A 1 106 ? -14.688 -10.249 8.243 1.00 87.56 106 PRO A CA 1
ATOM 854 C C . PRO A 1 106 ? -14.717 -8.718 8.156 1.00 87.56 106 PRO A C 1
ATOM 856 O O . PRO A 1 106 ? -14.912 -8.159 7.079 1.00 87.56 106 PRO A O 1
ATOM 859 N N . LYS A 1 107 ? -14.545 -8.028 9.289 1.00 87.81 107 LYS A N 1
ATOM 860 C CA . LYS A 1 107 ? -14.507 -6.561 9.363 1.00 87.81 107 LYS A CA 1
ATOM 861 C C . LYS A 1 107 ? -13.108 -5.989 9.144 1.00 87.81 107 LYS A C 1
ATOM 863 O O . LYS A 1 107 ? -12.972 -4.768 9.170 1.00 87.81 107 LYS A O 1
ATOM 868 N N . ALA A 1 108 ? -12.106 -6.845 8.942 1.00 91.12 108 ALA A N 1
ATOM 869 C CA . ALA A 1 108 ? -10.747 -6.404 8.708 1.00 91.12 108 ALA A CA 1
ATOM 870 C C . ALA A 1 108 ? -10.644 -5.587 7.428 1.00 91.12 108 ALA A C 1
ATOM 872 O O . ALA A 1 108 ? -11.161 -5.963 6.376 1.00 91.12 108 ALA A O 1
ATOM 873 N N . CYS A 1 109 ? -9.984 -4.446 7.552 1.00 92.69 109 CYS A N 1
ATOM 874 C CA . CYS A 1 109 ? -9.758 -3.530 6.457 1.00 92.69 109 CYS A CA 1
ATOM 875 C C . CYS A 1 109 ? -8.368 -2.903 6.590 1.00 92.69 109 CYS A C 1
ATOM 877 O O . CYS A 1 109 ? -7.762 -2.938 7.665 1.00 92.69 109 CYS A O 1
ATOM 879 N N . ILE A 1 110 ? -7.845 -2.388 5.482 1.00 93.81 110 ILE A N 1
ATOM 880 C CA . ILE A 1 110 ? -6.515 -1.795 5.385 1.00 93.81 110 ILE A CA 1
ATOM 881 C C . ILE A 1 110 ? -6.630 -0.421 4.744 1.00 93.81 110 ILE A C 1
ATOM 883 O O . ILE A 1 110 ? -7.226 -0.251 3.680 1.00 93.81 110 ILE A O 1
ATOM 887 N N . GLU A 1 111 ? -6.014 0.554 5.397 1.00 92.00 111 GLU A N 1
ATOM 888 C CA . GLU A 1 111 ? -5.907 1.919 4.917 1.00 92.00 1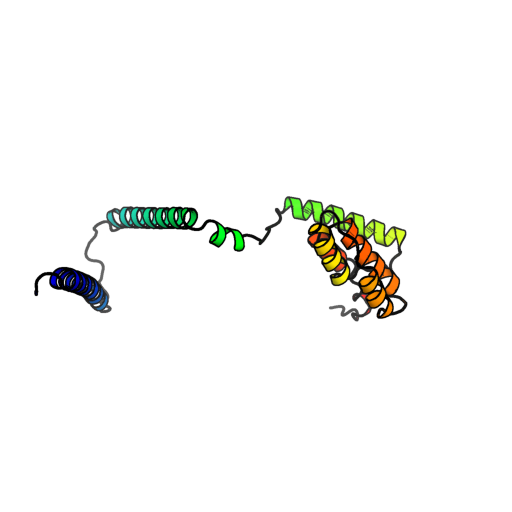11 GLU A CA 1
ATOM 889 C C . GLU A 1 111 ? -4.697 2.033 3.979 1.00 92.00 111 GLU A C 1
ATOM 891 O O . GLU A 1 111 ? -3.560 1.745 4.366 1.00 92.00 111 GLU A O 1
ATOM 896 N N . GLU A 1 112 ? -4.935 2.467 2.737 1.00 91.69 112 GLU A N 1
ATOM 897 C CA . GLU A 1 112 ? -3.882 2.564 1.718 1.00 91.69 112 GLU A CA 1
ATOM 898 C C . GLU A 1 112 ? -2.775 3.538 2.137 1.00 91.69 112 GLU A C 1
ATOM 900 O O . GLU A 1 112 ? -1.599 3.196 2.033 1.00 91.69 112 GLU A O 1
ATOM 905 N N . GLU A 1 113 ? -3.128 4.731 2.628 1.00 92.50 113 GLU A N 1
ATOM 906 C CA . GLU A 1 113 ? -2.136 5.773 2.918 1.00 92.50 113 GLU A CA 1
ATOM 907 C C . GLU A 1 113 ? -1.165 5.407 4.050 1.00 92.50 113 GLU A C 1
ATOM 909 O O . GLU A 1 113 ? 0.044 5.449 3.810 1.00 92.50 113 GLU A O 1
ATOM 914 N N . PRO A 1 114 ? -1.623 4.977 5.2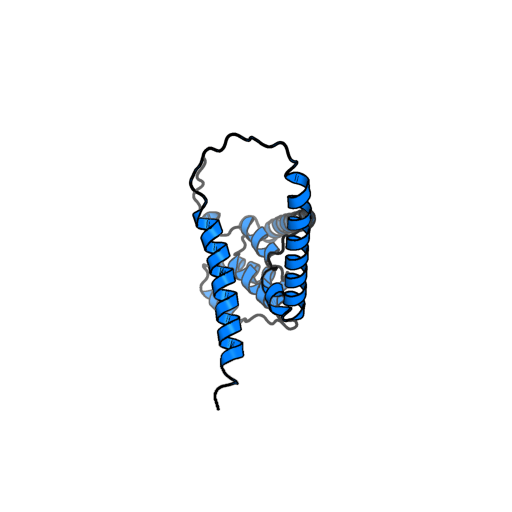43 1.00 94.00 114 PRO A N 1
ATOM 915 C CA . PRO A 1 114 ? -0.723 4.523 6.298 1.00 94.00 114 PRO A CA 1
ATOM 916 C C . PRO A 1 114 ? 0.188 3.381 5.832 1.00 94.00 114 PRO A C 1
ATOM 918 O O . PRO A 1 114 ? 1.403 3.477 5.985 1.00 94.00 114 PRO A O 1
ATOM 921 N N . CYS A 1 115 ? -0.352 2.350 5.170 1.00 94.25 115 CYS A N 1
ATOM 922 C CA . CYS A 1 115 ? 0.463 1.239 4.658 1.00 94.25 115 CYS A CA 1
ATOM 923 C C . CYS A 1 115 ? 1.523 1.734 3.665 1.00 94.25 115 CYS A C 1
ATOM 925 O O . CYS A 1 115 ? 2.701 1.391 3.763 1.00 94.25 115 CYS A O 1
ATOM 927 N N . ARG A 1 116 ? 1.127 2.600 2.727 1.00 94.25 116 ARG A N 1
ATOM 928 C CA . ARG A 1 116 ? 2.002 3.132 1.681 1.00 94.25 116 ARG A CA 1
ATOM 929 C C . ARG A 1 116 ? 3.127 3.998 2.244 1.00 94.25 116 ARG A C 1
ATOM 931 O O . ARG A 1 116 ? 4.268 3.845 1.814 1.00 94.25 116 ARG A O 1
ATOM 938 N N . ILE A 1 117 ? 2.823 4.923 3.155 1.00 93.38 117 ILE A N 1
ATOM 939 C CA . ILE A 1 117 ? 3.816 5.830 3.755 1.00 93.38 117 ILE A CA 1
ATOM 940 C C . ILE A 1 117 ? 4.873 5.017 4.505 1.00 93.38 117 ILE A C 1
ATOM 942 O O . ILE A 1 117 ? 6.071 5.211 4.290 1.00 93.38 117 ILE A O 1
ATOM 946 N N . HIS A 1 118 ? 4.424 4.060 5.311 1.00 93.19 118 HIS A N 1
ATOM 947 C CA . HIS A 1 118 ? 5.290 3.187 6.091 1.00 93.19 118 HIS A CA 1
ATOM 948 C C . HIS A 1 118 ? 6.115 2.241 5.211 1.00 93.19 118 HIS A C 1
ATOM 950 O O . HIS A 1 118 ? 7.321 2.127 5.417 1.00 93.19 118 HIS A O 1
ATOM 956 N N . ALA A 1 119 ? 5.547 1.690 4.132 1.00 92.25 119 ALA A N 1
ATOM 957 C CA . ALA A 1 119 ? 6.296 0.913 3.139 1.00 92.25 119 ALA A CA 1
ATOM 958 C C . ALA A 1 119 ? 7.381 1.736 2.428 1.00 92.25 119 ALA A C 1
ATOM 960 O O . ALA A 1 119 ? 8.492 1.255 2.217 1.00 92.25 119 ALA A O 1
ATOM 961 N N . VAL A 1 120 ? 7.097 2.996 2.074 1.00 92.56 120 VAL A N 1
ATOM 962 C CA . VAL A 1 120 ? 8.093 3.882 1.447 1.00 92.56 120 VAL A CA 1
ATOM 963 C C . VAL A 1 120 ? 9.219 4.225 2.417 1.00 92.56 120 VAL A C 1
ATOM 965 O O . VAL A 1 120 ? 10.388 4.193 2.033 1.00 92.56 120 VAL A O 1
ATOM 968 N N . ASN A 1 121 ? 8.878 4.601 3.647 1.00 90.06 121 ASN A N 1
ATOM 969 C CA . ASN A 1 121 ? 9.856 5.057 4.629 1.00 90.06 121 ASN A CA 1
ATOM 970 C C . ASN A 1 121 ? 10.753 3.907 5.085 1.00 90.06 121 ASN A C 1
ATOM 972 O O . ASN A 1 121 ? 11.978 4.050 5.082 1.00 90.06 121 ASN A O 1
ATOM 976 N N . SER A 1 122 ? 10.150 2.754 5.371 1.00 87.69 122 SER A N 1
ATOM 977 C CA . SER A 1 122 ? 10.879 1.541 5.708 1.00 87.69 122 SER A CA 1
ATOM 978 C C . SER A 1 122 ? 11.755 1.071 4.554 1.00 87.69 122 SER A C 1
ATOM 980 O O . SER A 1 122 ? 12.893 0.709 4.804 1.00 87.69 122 SER A O 1
ATOM 982 N N . ALA A 1 123 ? 11.323 1.128 3.291 1.00 87.19 123 ALA A N 1
ATOM 983 C CA . ALA A 1 123 ? 12.156 0.723 2.151 1.00 87.19 123 ALA A CA 1
ATOM 984 C C . ALA A 1 123 ? 13.358 1.651 1.876 1.00 87.19 123 ALA A C 1
ATOM 986 O O . ALA A 1 123 ? 14.330 1.224 1.256 1.00 87.19 123 ALA A O 1
ATOM 987 N N . ARG A 1 124 ? 13.304 2.924 2.292 1.00 86.75 124 ARG A N 1
ATOM 988 C CA . ARG A 1 124 ? 14.361 3.919 2.014 1.00 86.75 124 ARG A CA 1
ATOM 989 C C . ARG A 1 124 ? 15.535 3.878 2.986 1.00 86.75 124 ARG A C 1
ATOM 991 O O . ARG A 1 124 ? 16.612 4.344 2.627 1.00 86.75 124 ARG A O 1
ATOM 998 N N . LEU A 1 125 ? 15.309 3.418 4.211 1.00 84.12 125 LEU A N 1
ATOM 999 C CA . LEU A 1 125 ? 16.274 3.498 5.304 1.00 84.12 125 LEU A CA 1
ATOM 1000 C C . LEU A 1 125 ? 16.662 2.083 5.743 1.00 84.12 125 LEU A C 1
ATOM 1002 O O . LEU A 1 125 ? 15.798 1.300 6.131 1.00 84.12 125 LEU A O 1
ATOM 1006 N N . ASP A 1 126 ? 17.958 1.761 5.712 1.00 78.25 126 ASP A N 1
ATOM 1007 C CA . ASP A 1 126 ? 18.461 0.454 6.167 1.00 78.25 126 ASP A CA 1
ATOM 1008 C C . ASP A 1 126 ? 18.242 0.250 7.675 1.00 78.25 126 ASP A C 1
ATOM 1010 O O . ASP A 1 126 ? 17.889 -0.844 8.105 1.00 78.25 126 ASP A O 1
ATOM 1014 N N . ASN A 1 127 ? 18.349 1.330 8.455 1.00 83.62 127 ASN A N 1
ATOM 1015 C CA . ASN A 1 127 ? 18.037 1.379 9.887 1.00 83.62 127 ASN A CA 1
ATOM 1016 C C . ASN A 1 127 ? 16.749 2.176 10.125 1.00 83.62 127 ASN A C 1
ATOM 1018 O O . ASN A 1 127 ? 16.741 3.165 10.858 1.00 83.62 127 ASN A O 1
ATOM 1022 N N . TYR A 1 128 ? 15.675 1.810 9.425 1.00 85.00 128 TYR A N 1
ATOM 1023 C CA . TYR A 1 128 ? 14.381 2.445 9.633 1.00 85.00 128 TYR A CA 1
ATOM 1024 C C . TYR A 1 128 ? 13.886 2.206 11.062 1.00 85.00 128 TYR A C 1
ATOM 1026 O O . TYR A 1 128 ? 13.805 1.064 11.515 1.00 85.00 128 TYR A O 1
ATOM 1034 N N . GLN A 1 129 ? 13.511 3.288 11.739 1.00 87.81 129 GLN A N 1
ATOM 1035 C CA . GLN A 1 129 ? 12.811 3.231 13.011 1.00 87.81 129 GLN A CA 1
ATOM 1036 C C . GLN A 1 129 ? 11.482 3.981 12.864 1.00 87.81 129 GLN A C 1
ATOM 1038 O O . GLN A 1 129 ? 11.492 5.124 12.396 1.00 87.81 129 GLN A O 1
ATOM 1043 N N . PRO A 1 130 ? 10.344 3.349 13.203 1.00 88.00 130 PRO A N 1
ATOM 1044 C CA . PRO A 1 130 ? 9.047 4.001 13.116 1.00 88.00 130 PRO A CA 1
ATOM 1045 C C . PRO A 1 130 ? 8.976 5.203 14.062 1.00 88.00 130 PRO A C 1
ATOM 1047 O O . PRO A 1 130 ? 9.373 5.115 15.224 1.00 88.00 130 PRO A O 1
ATOM 1050 N N . ASP A 1 131 ? 8.461 6.319 13.546 1.00 91.44 131 ASP A N 1
ATOM 1051 C CA . ASP A 1 131 ? 8.174 7.533 14.315 1.00 91.44 131 ASP A CA 1
ATOM 1052 C C . ASP A 1 131 ? 6.911 7.291 15.153 1.00 91.44 131 ASP A C 1
ATOM 1054 O O . ASP A 1 131 ? 5.776 7.451 14.692 1.00 91.44 131 ASP A O 1
ATOM 1058 N N . TRP A 1 132 ? 7.110 6.799 16.376 1.00 91.56 132 TRP A N 1
ATOM 1059 C CA . TRP A 1 132 ? 6.013 6.443 17.271 1.00 91.56 132 TRP A CA 1
ATOM 1060 C C . TRP A 1 132 ? 5.195 7.661 17.685 1.00 91.56 132 TRP A C 1
ATOM 1062 O O . TRP A 1 132 ? 3.991 7.537 17.913 1.00 91.56 132 TRP A O 1
ATOM 1072 N N . GLU A 1 133 ? 5.809 8.837 17.763 1.00 94.19 133 GLU A N 1
ATOM 1073 C CA . GLU A 1 133 ? 5.135 10.084 18.085 1.00 94.19 133 GLU A CA 1
ATOM 1074 C C . GLU A 1 133 ? 4.082 10.425 17.022 1.00 94.19 133 GLU A C 1
ATOM 1076 O O . GLU A 1 133 ? 2.922 10.683 17.372 1.00 94.19 133 GLU A O 1
ATOM 1081 N N . ASP A 1 134 ? 4.443 10.362 15.737 1.00 92.88 134 ASP A N 1
ATOM 1082 C CA . ASP A 1 134 ? 3.508 10.613 14.636 1.00 92.88 134 ASP A CA 1
ATOM 1083 C C . ASP A 1 134 ? 2.462 9.495 14.500 1.00 92.88 134 ASP A C 1
ATOM 1085 O O . ASP A 1 134 ? 1.258 9.768 14.412 1.00 92.88 134 ASP A O 1
ATOM 1089 N N . ILE A 1 135 ? 2.878 8.225 14.596 1.00 94.06 135 ILE A N 1
ATOM 1090 C CA . ILE A 1 135 ? 1.960 7.075 14.536 1.00 94.06 135 ILE A CA 1
ATOM 1091 C C . ILE A 1 135 ? 0.891 7.183 15.625 1.00 94.06 135 ILE A C 1
ATOM 1093 O O . ILE A 1 135 ? -0.298 7.019 15.344 1.00 94.06 135 ILE A O 1
ATOM 1097 N N . LEU A 1 136 ? 1.283 7.474 16.868 1.00 94.44 136 LEU A N 1
ATOM 1098 C CA . LEU A 1 136 ? 0.355 7.564 17.995 1.00 94.44 136 LEU A CA 1
ATOM 1099 C C . LEU A 1 136 ? -0.524 8.816 17.924 1.00 94.44 136 LEU A C 1
ATOM 1101 O O . LEU A 1 136 ? -1.679 8.778 18.360 1.00 94.44 136 LEU A O 1
ATOM 1105 N N . LYS A 1 137 ? -0.017 9.921 17.369 1.00 94.25 137 LYS A N 1
ATOM 1106 C CA . LYS A 1 137 ? -0.811 11.128 17.118 1.00 94.25 137 LYS A CA 1
ATOM 1107 C C . LYS A 1 137 ? -1.927 10.851 16.109 1.00 94.25 137 LYS A C 1
ATOM 1109 O O . LYS A 1 137 ? -3.085 11.163 16.393 1.00 94.25 137 LYS A O 1
ATOM 1114 N N . ASN A 1 138 ? -1.599 10.208 14.993 1.00 91.88 138 ASN A N 1
ATOM 1115 C CA . ASN A 1 138 ? -2.564 9.819 13.964 1.00 91.88 138 ASN A CA 1
ATOM 1116 C C . ASN A 1 138 ? -3.497 8.698 14.452 1.00 91.88 138 ASN A C 1
ATOM 1118 O O . ASN A 1 138 ? -4.688 8.717 14.175 1.00 91.88 138 ASN A O 1
ATOM 1122 N N . TYR A 1 139 ? -3.023 7.774 15.286 1.00 92.00 139 TYR A N 1
ATOM 1123 C CA . TYR A 1 139 ? -3.879 6.776 15.933 1.00 92.00 139 TYR A CA 1
ATOM 1124 C C . TYR A 1 139 ? -4.948 7.410 16.840 1.00 92.00 139 TYR A C 1
ATOM 1126 O O . TYR A 1 139 ? -6.095 6.957 16.884 1.00 92.00 139 TYR A O 1
ATOM 1134 N N . LYS A 1 140 ? -4.597 8.473 17.577 1.00 92.38 140 LYS A N 1
ATOM 1135 C CA . LYS A 1 140 ? -5.545 9.182 18.451 1.00 92.38 140 LYS A CA 1
ATOM 1136 C C . LYS A 1 140 ? -6.660 9.877 17.670 1.00 92.38 140 LYS A C 1
ATOM 1138 O O . LYS A 1 140 ? -7.766 9.952 18.203 1.00 92.38 140 LYS A O 1
ATOM 1143 N N . SER A 1 141 ? -6.390 10.357 16.453 1.00 90.62 141 SER A N 1
ATOM 1144 C CA . SER A 1 141 ? -7.394 11.018 15.609 1.00 90.62 141 SER A CA 1
ATOM 1145 C C . SER A 1 141 ? -8.370 10.041 14.943 1.00 90.62 141 SER A C 1
ATOM 1147 O O . SER A 1 141 ? -9.441 10.463 14.511 1.00 90.62 141 SER A O 1
ATOM 1149 N N . GLN A 1 142 ? -8.057 8.741 14.911 1.00 88.38 142 GLN A N 1
ATOM 1150 C CA . GLN A 1 142 ? -8.939 7.721 14.343 1.00 88.38 142 GLN A CA 1
ATOM 1151 C C . GLN A 1 142 ? -10.169 7.433 15.214 1.00 88.38 142 GLN A C 1
ATOM 1153 O O . GLN A 1 142 ? -10.138 7.502 16.447 1.00 88.38 142 GLN A O 1
ATOM 1158 N N . THR A 1 143 ? -11.268 7.030 14.571 1.00 86.25 143 THR A N 1
ATOM 1159 C CA . THR A 1 143 ? -12.488 6.585 15.265 1.00 86.25 143 THR A CA 1
ATOM 1160 C C . THR A 1 143 ? -12.275 5.230 15.955 1.00 86.25 143 THR A C 1
ATOM 1162 O O . THR A 1 143 ? -11.420 4.439 15.556 1.00 86.25 143 THR A O 1
ATOM 1165 N N . SER A 1 144 ? -13.049 4.932 17.008 1.00 77.19 144 SER A N 1
ATOM 1166 C CA . SER A 1 144 ? -12.836 3.753 17.874 1.00 77.19 144 SER A CA 1
ATOM 1167 C C . SER A 1 144 ? -12.732 2.416 17.118 1.00 77.19 144 SER A C 1
ATOM 1169 O O . SER A 1 144 ? -11.915 1.586 17.503 1.00 77.19 144 SER A O 1
ATOM 1171 N N . GLY A 1 145 ? -13.509 2.213 16.049 1.00 80.44 145 GLY A N 1
ATOM 1172 C CA . GLY A 1 145 ? -13.476 0.981 15.250 1.00 80.44 145 GLY A CA 1
ATOM 1173 C C . GLY A 1 145 ? -12.343 0.914 14.219 1.00 80.44 145 GLY A C 1
ATOM 1174 O O . GLY A 1 145 ? -11.981 -0.179 13.794 1.00 80.44 145 GLY A O 1
ATOM 1175 N N . MET A 1 146 ? -11.773 2.064 13.845 1.00 85.38 146 MET A N 1
ATOM 1176 C CA . MET A 1 146 ? -10.745 2.198 12.801 1.00 85.38 146 MET A CA 1
ATOM 1177 C C . MET A 1 146 ? -9.322 2.165 13.357 1.00 85.38 146 MET A C 1
ATOM 1179 O O . MET A 1 146 ? -8.379 1.837 12.648 1.00 85.38 146 MET A O 1
ATOM 1183 N N . LYS A 1 147 ? -9.170 2.436 14.655 1.00 91.00 147 LYS A N 1
ATOM 1184 C CA . LYS A 1 147 ? -7.898 2.408 15.387 1.00 91.00 147 LYS A CA 1
ATOM 1185 C C . LYS A 1 147 ? -7.090 1.126 15.175 1.00 91.00 147 LYS A C 1
ATOM 1187 O O . LYS A 1 147 ? -5.898 1.188 14.885 1.00 91.00 147 LYS A O 1
ATOM 1192 N N . GLN A 1 148 ? -7.744 -0.028 15.290 1.00 91.19 148 GLN A N 1
ATOM 1193 C CA . GLN A 1 148 ? -7.100 -1.330 15.089 1.00 91.19 148 GLN A CA 1
ATOM 1194 C C . GLN A 1 148 ? -6.610 -1.519 13.642 1.00 91.19 148 GLN A C 1
ATOM 1196 O O . GLN A 1 148 ? -5.507 -2.011 13.422 1.00 91.19 148 GLN A O 1
ATOM 1201 N N . TRP A 1 149 ? -7.390 -1.058 12.661 1.00 92.75 149 TRP A N 1
ATOM 1202 C CA . TRP A 1 149 ? -7.077 -1.183 11.235 1.00 92.75 149 TRP A CA 1
ATOM 1203 C C . TRP A 1 149 ? -5.976 -0.220 10.803 1.00 92.75 149 TRP A C 1
ATOM 1205 O O . TRP A 1 149 ? -5.117 -0.583 10.001 1.00 92.75 149 TRP A O 1
ATOM 1215 N N . TYR A 1 150 ? -5.939 0.971 11.399 1.00 94.25 150 TYR A N 1
ATOM 1216 C CA . TYR A 1 150 ? -4.841 1.915 11.231 1.00 94.25 150 TYR A CA 1
ATOM 1217 C C . TYR A 1 150 ? -3.505 1.293 11.662 1.00 94.25 150 TYR A C 1
ATOM 1219 O O . TYR A 1 150 ? -2.562 1.272 10.875 1.00 94.25 150 TYR A O 1
ATOM 1227 N N . LEU A 1 151 ? -3.435 0.714 12.869 1.00 94.38 151 LEU A N 1
ATOM 1228 C CA . LEU A 1 151 ? -2.208 0.068 13.355 1.00 94.38 151 LEU A CA 1
ATOM 1229 C C . LEU A 1 151 ? -1.808 -1.142 12.508 1.00 94.38 151 LEU A C 1
ATOM 1231 O O . LEU A 1 151 ? -0.628 -1.308 12.211 1.00 94.38 151 LEU A O 1
ATOM 1235 N N . LEU A 1 152 ? -2.778 -1.956 12.081 1.00 94.38 152 LEU A N 1
ATOM 1236 C CA . LEU A 1 152 ? -2.518 -3.066 11.164 1.00 94.38 152 LEU A CA 1
ATOM 1237 C C . LEU A 1 152 ? -1.901 -2.567 9.848 1.00 94.38 152 LEU A C 1
ATOM 1239 O O . LEU A 1 152 ? -0.943 -3.153 9.354 1.00 94.38 152 LEU A O 1
ATOM 1243 N N . SER A 1 153 ? -2.423 -1.468 9.303 1.00 94.38 153 SER A N 1
ATOM 1244 C CA . SER A 1 153 ? -1.938 -0.876 8.052 1.00 94.38 153 SER A CA 1
ATOM 1245 C C . SER A 1 153 ? -0.508 -0.349 8.192 1.00 94.38 153 SER A C 1
ATOM 1247 O O . SER A 1 153 ? 0.324 -0.621 7.331 1.00 94.38 153 SER A O 1
ATOM 1249 N N . VAL A 1 154 ? -0.204 0.341 9.297 1.00 95.25 154 VAL A N 1
ATOM 1250 C CA . VAL A 1 154 ? 1.155 0.799 9.639 1.00 95.25 154 VAL A CA 1
ATOM 1251 C C . VAL A 1 154 ? 2.120 -0.386 9.733 1.00 95.25 154 VAL A C 1
ATOM 1253 O O . VAL A 1 154 ? 3.150 -0.398 9.065 1.00 95.25 154 VAL A O 1
ATOM 1256 N N . PHE A 1 155 ? 1.744 -1.425 10.487 1.00 93.94 155 PHE A N 1
ATOM 1257 C CA . PHE A 1 155 ? 2.564 -2.623 10.676 1.00 93.94 155 PHE A CA 1
ATOM 1258 C C . PHE A 1 155 ? 2.877 -3.341 9.357 1.00 93.94 155 PHE A C 1
ATOM 1260 O O . PHE A 1 155 ? 4.019 -3.726 9.110 1.00 93.94 155 PHE A O 1
ATOM 1267 N N . LEU A 1 156 ? 1.872 -3.508 8.493 1.00 92.94 156 LEU A N 1
ATOM 1268 C CA . LEU A 1 156 ? 2.062 -4.133 7.184 1.00 92.94 156 LEU A CA 1
ATOM 1269 C C . LEU A 1 156 ? 3.010 -3.319 6.302 1.00 92.94 156 LEU A C 1
ATOM 1271 O O . LEU A 1 156 ? 3.850 -3.905 5.623 1.00 92.94 156 LEU A O 1
ATOM 1275 N N . GLY A 1 157 ? 2.911 -1.989 6.342 1.00 91.81 157 GLY A N 1
ATOM 1276 C CA . GLY A 1 157 ? 3.834 -1.108 5.634 1.00 91.81 157 GLY A CA 1
ATOM 1277 C C . GLY A 1 157 ? 5.278 -1.284 6.103 1.00 91.81 157 GLY A C 1
ATOM 1278 O O . GLY A 1 157 ? 6.168 -1.499 5.281 1.00 91.81 157 GLY A O 1
ATOM 1279 N N . ASP A 1 158 ? 5.503 -1.254 7.417 1.00 91.12 158 ASP A N 1
ATOM 1280 C CA . ASP A 1 158 ? 6.840 -1.372 8.011 1.00 91.12 158 ASP A CA 1
ATOM 1281 C C . ASP A 1 158 ? 7.485 -2.742 7.754 1.00 91.12 158 ASP A C 1
ATOM 1283 O O . ASP A 1 158 ? 8.688 -2.826 7.496 1.00 91.12 158 ASP A O 1
ATOM 1287 N N . TYR A 1 159 ? 6.694 -3.819 7.808 1.00 89.81 159 TYR A N 1
ATOM 1288 C CA . TYR A 1 159 ? 7.198 -5.182 7.642 1.00 89.81 159 TYR A CA 1
ATOM 1289 C C . TYR A 1 159 ? 7.437 -5.557 6.175 1.00 89.81 159 TYR A C 1
ATOM 1291 O O . TYR A 1 159 ? 8.476 -6.124 5.841 1.00 89.81 159 TYR A O 1
ATOM 1299 N N . LEU A 1 160 ? 6.478 -5.263 5.292 1.00 88.31 160 LEU A N 1
ATOM 1300 C CA . LEU A 1 160 ? 6.520 -5.736 3.907 1.00 88.31 160 LEU A CA 1
ATOM 1301 C C . LEU A 1 160 ? 7.423 -4.881 3.022 1.00 88.31 160 LEU A C 1
ATOM 1303 O O . LEU A 1 160 ? 7.986 -5.397 2.060 1.00 88.31 160 LEU A O 1
ATOM 1307 N N . ARG A 1 161 ? 7.560 -3.583 3.332 1.00 88.56 161 ARG A N 1
ATOM 1308 C CA . ARG A 1 161 ? 8.395 -2.629 2.577 1.00 88.56 161 ARG A CA 1
ATOM 1309 C C . ARG A 1 161 ? 8.053 -2.572 1.070 1.00 88.56 161 ARG A C 1
ATOM 1311 O O . ARG A 1 161 ? 8.874 -2.130 0.270 1.00 88.56 161 ARG A O 1
ATOM 1318 N N . ASP A 1 162 ? 6.837 -2.979 0.676 1.00 89.44 162 ASP A N 1
ATOM 1319 C CA . ASP A 1 162 ? 6.346 -2.967 -0.711 1.00 89.44 162 ASP A CA 1
ATOM 1320 C C . ASP A 1 162 ? 5.077 -2.112 -0.868 1.00 89.44 162 ASP A C 1
ATOM 1322 O O . ASP A 1 162 ? 3.989 -2.404 -0.365 1.00 89.44 162 ASP A O 1
ATOM 1326 N N . VAL A 1 163 ? 5.225 -1.045 -1.651 1.00 90.75 163 VAL A N 1
ATOM 1327 C CA . VAL A 1 163 ? 4.173 -0.079 -1.968 1.00 90.75 163 VAL A CA 1
ATOM 1328 C C . VAL A 1 163 ? 3.086 -0.669 -2.868 1.00 90.75 163 VAL A C 1
ATOM 1330 O O . VAL A 1 163 ? 1.907 -0.338 -2.710 1.00 90.75 163 VAL A O 1
ATOM 1333 N N . GLN A 1 164 ? 3.458 -1.513 -3.833 1.00 89.88 164 GLN A N 1
ATOM 1334 C CA . GLN A 1 164 ? 2.492 -2.097 -4.765 1.00 89.88 164 GLN A CA 1
ATOM 1335 C C . GLN A 1 164 ? 1.621 -3.125 -4.055 1.00 89.88 164 GLN A C 1
ATOM 1337 O O . GLN A 1 164 ? 0.408 -3.144 -4.276 1.00 89.88 164 GLN A O 1
ATOM 1342 N N . PHE A 1 165 ? 2.211 -3.903 -3.147 1.00 90.50 165 PHE A N 1
ATOM 1343 C CA . PHE A 1 165 ? 1.469 -4.812 -2.286 1.00 90.50 165 PHE A CA 1
ATOM 1344 C C . PHE A 1 165 ? 0.439 -4.068 -1.423 1.00 90.50 165 PHE A C 1
ATOM 1346 O O . PHE A 1 165 ? -0.743 -4.407 -1.479 1.00 90.50 165 PHE A O 1
ATOM 1353 N N . CYS A 1 166 ? 0.839 -3.003 -0.710 1.00 92.19 166 CYS A N 1
ATOM 1354 C CA . CYS A 1 166 ? -0.083 -2.174 0.083 1.00 92.19 166 CYS A CA 1
ATOM 1355 C C . CYS A 1 166 ? -1.269 -1.665 -0.751 1.00 92.19 166 CYS A C 1
ATOM 1357 O O . CYS A 1 166 ? -2.422 -1.774 -0.335 1.00 92.19 166 CYS A O 1
ATOM 1359 N N . LYS A 1 167 ? -1.000 -1.161 -1.961 1.00 92.12 167 LYS A N 1
ATOM 1360 C CA . LYS A 1 167 ? -2.034 -0.652 -2.870 1.00 92.12 167 LYS A CA 1
ATOM 1361 C C . LYS A 1 167 ? -2.998 -1.745 -3.333 1.00 92.12 167 LYS A C 1
ATOM 1363 O O . LYS A 1 167 ? -4.213 -1.545 -3.360 1.00 92.12 167 LYS A O 1
ATOM 1368 N N . GLN A 1 168 ? -2.473 -2.904 -3.728 1.00 91.69 168 GLN A N 1
ATOM 1369 C CA . GLN A 1 168 ? -3.304 -4.019 -4.180 1.00 91.69 168 GLN A CA 1
ATOM 1370 C C . GLN A 1 168 ? -4.136 -4.603 -3.037 1.00 91.69 168 GLN A C 1
ATOM 1372 O O . GLN A 1 168 ? -5.305 -4.925 -3.247 1.00 91.69 168 GLN A O 1
ATOM 1377 N N . LEU A 1 169 ? -3.563 -4.701 -1.839 1.00 92.19 169 LEU A N 1
ATOM 1378 C CA . LEU A 1 169 ? -4.236 -5.231 -0.663 1.00 92.19 169 LEU A CA 1
ATOM 1379 C C . LEU A 1 169 ? -5.338 -4.287 -0.163 1.00 92.19 169 LEU A C 1
ATOM 1381 O O . LEU A 1 169 ? -6.467 -4.735 0.038 1.00 92.19 169 LEU A O 1
ATOM 1385 N N . ALA A 1 170 ? -5.063 -2.983 -0.064 1.00 92.12 170 ALA A N 1
ATOM 1386 C CA . ALA A 1 170 ? -6.055 -1.976 0.324 1.00 92.12 170 ALA A CA 1
ATOM 1387 C C . ALA A 1 170 ? -7.239 -1.913 -0.656 1.00 92.12 170 ALA A C 1
ATOM 1389 O O . ALA A 1 170 ? -8.383 -1.738 -0.248 1.00 92.12 170 ALA A O 1
ATOM 1390 N N . LYS A 1 171 ? -7.007 -2.159 -1.955 1.00 91.25 171 LYS A N 1
ATOM 1391 C CA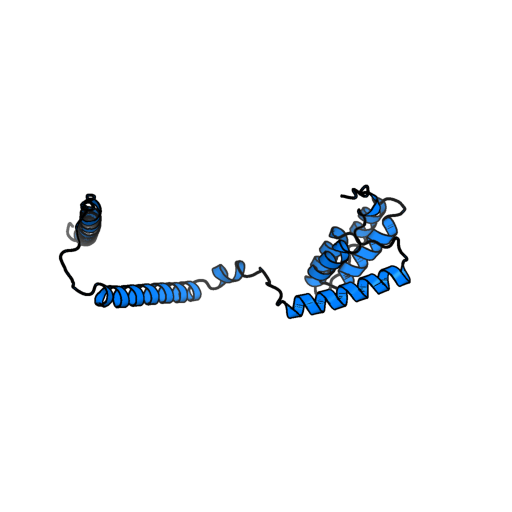 . LYS A 1 171 ? -8.095 -2.263 -2.942 1.00 91.25 171 LYS A CA 1
ATOM 1392 C C . LYS A 1 171 ? -9.060 -3.420 -2.643 1.00 91.25 171 LYS A C 1
ATOM 1394 O O . LYS A 1 171 ? -10.246 -3.325 -2.960 1.00 91.25 171 LYS A O 1
ATOM 1399 N N . ARG A 1 172 ? -8.565 -4.526 -2.080 1.00 90.00 172 ARG A N 1
ATOM 1400 C CA . ARG A 1 172 ? -9.389 -5.696 -1.729 1.00 90.00 172 ARG A CA 1
ATOM 1401 C C . ARG A 1 172 ? -10.059 -5.541 -0.365 1.00 90.00 172 ARG A C 1
ATOM 1403 O O . ARG A 1 172 ? -11.234 -5.883 -0.226 1.00 90.00 172 ARG A O 1
ATOM 1410 N N . LEU A 1 173 ? -9.327 -4.976 0.592 1.00 90.50 173 LEU A N 1
ATOM 1411 C CA . LEU A 1 173 ? -9.720 -4.761 1.984 1.00 90.50 173 LEU A CA 1
ATOM 1412 C C . LEU A 1 173 ? -9.999 -3.274 2.273 1.00 90.50 173 LEU A C 1
ATOM 1414 O O . LEU A 1 173 ? -9.488 -2.721 3.239 1.00 90.50 173 LEU A O 1
ATOM 1418 N N . ASP A 1 174 ? -10.807 -2.618 1.437 1.00 89.25 174 ASP A N 1
ATOM 1419 C CA . ASP A 1 174 ? -11.077 -1.178 1.569 1.00 89.25 174 ASP A CA 1
ATOM 1420 C C . ASP A 1 174 ? -11.901 -0.867 2.830 1.00 89.25 174 ASP A C 1
ATOM 1422 O O . ASP A 1 174 ? -13.037 -1.328 2.980 1.00 89.25 174 ASP A O 1
ATOM 1426 N N . CYS A 1 175 ? -11.354 -0.030 3.712 1.00 85.06 175 CYS A N 1
ATOM 1427 C CA . CYS A 1 175 ? -12.042 0.440 4.912 1.00 85.06 175 CYS A CA 1
ATOM 1428 C C . CYS A 1 175 ? -13.281 1.299 4.613 1.00 85.06 175 CYS A C 1
ATOM 1430 O O . CYS A 1 175 ? -14.239 1.289 5.388 1.00 85.06 175 CYS A O 1
ATOM 1432 N N . ASN A 1 176 ? -13.330 1.958 3.453 1.00 81.12 176 ASN A N 1
ATOM 1433 C CA . ASN A 1 176 ? -14.491 2.737 3.020 1.00 81.12 176 ASN A CA 1
ATOM 1434 C C . ASN A 1 176 ? -15.608 1.863 2.424 1.00 81.12 176 ASN A C 1
ATOM 1436 O O . ASN A 1 176 ? -16.689 2.371 2.115 1.00 81.12 176 ASN A O 1
ATOM 1440 N N . ARG A 1 177 ? -15.400 0.545 2.262 1.00 69.31 177 ARG A N 1
ATOM 1441 C CA . ARG A 1 177 ? -16.413 -0.371 1.703 1.00 69.31 177 ARG A CA 1
ATOM 1442 C C . ARG A 1 177 ? -17.720 -0.345 2.503 1.00 69.31 177 ARG A C 1
ATOM 1444 O O . ARG A 1 177 ? -18.785 -0.453 1.909 1.00 69.31 177 ARG A O 1
ATOM 1451 N N . TYR A 1 178 ? -17.651 -0.149 3.820 1.00 59.22 178 TYR A N 1
ATOM 1452 C CA . TYR A 1 178 ? -18.827 -0.089 4.697 1.00 59.22 178 TYR A CA 1
ATOM 1453 C C . TYR A 1 178 ? -19.601 1.237 4.628 1.00 59.22 178 TYR A C 1
ATOM 1455 O O . TYR A 1 178 ? -20.720 1.308 5.125 1.00 59.22 178 TYR A O 1
ATOM 1463 N N . GLN A 1 179 ? -19.031 2.279 4.015 1.00 54.88 179 GLN A N 1
ATOM 1464 C CA . GLN A 1 179 ? -19.683 3.582 3.833 1.00 54.88 179 GLN A CA 1
ATOM 1465 C C . GLN A 1 179 ? -20.346 3.730 2.463 1.00 54.88 179 GLN A C 1
ATOM 1467 O O . GLN A 1 179 ? -21.149 4.643 2.273 1.00 54.88 179 GLN A O 1
ATOM 1472 N N . ARG A 1 180 ? -20.037 2.854 1.498 1.00 53.47 180 ARG A N 1
ATOM 1473 C CA . ARG A 1 180 ? -20.670 2.908 0.181 1.00 53.47 180 ARG A CA 1
ATOM 1474 C C . ARG A 1 180 ? -22.044 2.240 0.261 1.00 53.47 180 ARG A C 1
ATOM 1476 O O . ARG A 1 180 ? -22.097 1.036 0.522 1.00 53.47 180 ARG A O 1
ATOM 1483 N N . PRO A 1 181 ? -23.155 2.963 0.025 1.00 43.75 181 PRO A N 1
ATOM 1484 C CA . PRO A 1 181 ? -24.423 2.298 -0.217 1.00 43.75 181 PRO A CA 1
ATOM 1485 C C . PRO A 1 181 ? -24.235 1.341 -1.398 1.00 43.75 181 PRO A C 1
ATOM 1487 O O . PRO A 1 181 ? -23.631 1.698 -2.411 1.00 43.75 181 PRO A O 1
ATOM 1490 N N . PHE A 1 182 ? -24.708 0.107 -1.233 1.00 49.78 182 PHE A N 1
ATOM 1491 C CA . PHE A 1 182 ? -24.780 -0.899 -2.288 1.00 49.78 182 PHE A CA 1
ATOM 1492 C C . PHE A 1 182 ? -25.699 -0.353 -3.393 1.00 49.78 182 PHE A C 1
ATOM 1494 O O . PHE A 1 182 ? -26.909 -0.563 -3.363 1.00 49.78 182 PHE A O 1
ATOM 1501 N N . LEU A 1 183 ? -25.152 0.392 -4.350 1.00 52.66 183 LEU A N 1
ATOM 1502 C CA . LEU A 1 183 ? -25.830 0.625 -5.617 1.00 52.66 183 LEU A CA 1
ATOM 1503 C C . LEU A 1 183 ? -25.716 -0.690 -6.388 1.00 52.66 183 LEU A C 1
ATOM 1505 O O . LEU A 1 183 ? -24.659 -1.025 -6.918 1.00 52.66 183 LEU A O 1
ATOM 1509 N N . ARG A 1 184 ? -26.781 -1.495 -6.310 1.00 45.38 184 ARG A N 1
ATOM 1510 C CA . ARG A 1 184 ? -27.031 -2.555 -7.284 1.00 45.38 184 ARG A CA 1
ATOM 1511 C C . ARG A 1 184 ? -27.451 -1.859 -8.574 1.00 45.38 184 ARG A C 1
ATOM 1513 O O . ARG A 1 184 ? -28.442 -1.129 -8.542 1.00 45.38 184 ARG A O 1
ATOM 1520 N N . ASP A 1 185 ? -26.689 -2.076 -9.638 1.00 43.38 185 ASP A N 1
ATOM 1521 C CA . ASP A 1 185 ? -27.186 -1.913 -11.006 1.00 43.38 185 ASP A CA 1
ATOM 1522 C C . ASP A 1 185 ? -28.262 -2.974 -11.298 1.00 43.38 185 ASP A C 1
ATOM 1524 O O . ASP A 1 185 ? -28.116 -4.120 -10.794 1.00 43.38 185 ASP A O 1
#

Secondary structure (DSSP, 8-state):
--SSSHHHHHHHHHHHHHHHHHHHHHTT-------------THHHHHHHHHHHHHHHHHHHHHHHHH-THHHHTT-------HHHHHHHHHHHHHHHHHHHHHH-TT--B-HHHHHHHHHHHHH-TT----HHHHHHHHHHS-TTTHHHHHHHHHHHHHH--HHHHHHHHHHSBGGGGGS-----

Radius of gyration: 32.31 Å; chains: 1; bounding box: 70×63×84 Å